Protein AF-A2EEG8-F1 (afdb_monomer)

Organism: Trichomonas vaginalis (strain ATCC PRA-98 / G3) (NCBI:txid412133)

Foldseek 3Di:
DDDFDKQPQDPDDDDDFDWGQGPLAHPWTAGPPWIATVCQEIEACTAGEACHAYEANYAYAANYAYAANYEPDDPHDNDAEHEEYANYEAEARYEYHANYEYAEQYEEEANYEEHYAYAYAANYEYEEAYEYHANYEYAYQYEEEANYEEHECYEYAANYEYEANYEYHACYQYDENYHYDPHHCVDDAQANDAEEEEEADGEYAEPYEYEANYEYHYAYEYAANYEYEEAYEYHANYEYAYQYEYEANYEYHEAYEYEAHYEAEEAYEYHANYEYAYCYEEEANYAYHANYEYEPNYNYYPNYNYDD

Secondary structure (DSSP, 8-state):
------B--------S--PEEPSSSTT-EE-TT--B-TT-EEPTT-EE-TT-EE-TT-EE-TT-EE-TT-EE-TTS---TT-EE-TT-EE-TT-EE-TT-EEEES-EE-TT-EEEET-EE-TT-EEEES-EE-TT-EEEES-EE-TT-EEEET-EE-TT-EE-TT-EE-TT-EE-TT-EE-TT---SSS--B-TT-EE-TT-EE-SS-EE-SS-EE-TT-EE-TT-EEEES-EE-TT-EEEES-EE-TT-EEEET-EE-TT-EE-TT-EE-TT-EE-SS-EE-TT-EE-TT-EE-TT-EE-TT-EE--

Radius of gyration: 34.84 Å; Cα contacts (8 Å, |Δi|>4): 1150; chains: 1; bounding box: 79×25×109 Å

Mean predicted aligned error: 15.33 Å

Nearest PDB structures (foldseek):
  7koh-assembly4_D  TM=2.412E-01  e=2.056E-03  Escherichia coli O157:H7
  5awf-assembly1_B  TM=8.493E-02  e=3.312E+00  Escherichia coli K-12

Solvent-accessible surface area (backbone atoms only — not comparable to full-atom values): 13055 Å² total; per-residue (Å²): 137,82,84,75,68,71,51,72,76,78,88,75,80,91,80,76,102,70,72,41,78,41,93,47,34,72,71,20,38,31,45,102,73,27,43,34,26,78,82,27,36,34,35,46,63,18,40,39,19,57,60,21,38,33,28,41,50,14,38,40,28,29,51,18,40,34,28,37,49,17,41,38,49,82,93,48,65,43,42,66,66,21,38,35,24,39,49,14,38,38,45,44,31,24,38,33,26,37,52,16,43,34,45,30,50,24,40,34,32,38,47,15,43,32,28,39,48,16,39,31,30,40,49,15,41,31,37,37,51,19,42,34,27,36,53,15,43,33,43,29,49,23,41,34,32,39,50,15,42,32,26,40,48,15,42,31,32,41,49,15,40,30,32,41,49,17,39,36,28,37,48,14,31,52,50,53,66,33,46,50,38,55,64,39,45,32,57,95,71,32,57,38,44,71,64,24,54,43,32,45,73,34,38,33,34,34,47,25,38,36,32,41,49,17,42,32,27,41,46,17,40,33,32,40,50,15,39,33,37,37,50,21,42,34,27,37,51,16,43,32,47,32,50,23,41,33,33,38,49,17,43,33,27,40,48,16,41,32,31,40,50,16,42,31,31,42,47,15,41,35,27,39,52,15,41,34,43,29,54,19,42,34,32,39,50,14,40,32,26,42,49,15,40,28,32,58,72,41,50,66,40,62,74,41,50,66,52,124

InterPro domains:
  IPR011004 Trimeric LpxA-like superfamily [SSF51161] (25-136)
  IPR011004 Trimeric LpxA-like superfamily [SSF51161] (106-227)
  IPR011004 Trimeric LpxA-like superfamily [SSF51161] (208-303)
  IPR053359 Cysteine-rich Acidic Integral Membrane Protein [PTHR35577] (5-158)

pLDDT: mean 75.47, std 18.19, range [22.58, 96.62]

Sequence (308 aa):
MSSQKTCDCNKQNAGKSQWFKCQCCPGCKCGSNCHCTKDNKCSPDCHCGEGCNCNEGCYCNEGCKCGSNCHCTKDNKCSPDCHCGEGCHCNEGCKCGSNCHCTKDNKCSPDCHCGEGCNCNEGCYCNEGCKCGSNCHCTKDNKCSPDCHCGEGCNCNEGCYCNEGCKCGSNCHCTKDNKCSPDCHCGEGCHCNEGCKCGSNCHCTKDNKCSPDCHCGEGCNCNEGCYCNEGCKCGSNCHCTKDNKCSPDCHCGEGCNCNEGCYCNEGCKCGSNCHCTKDSKCSPDCHCGEGCNCNEGCKCGADCHCNN

Structure (mmCIF, N/CA/C/O backbone):
data_AF-A2EEG8-F1
#
_entry.id   AF-A2EEG8-F1
#
loop_
_atom_site.group_PDB
_atom_site.id
_atom_site.type_symbol
_atom_site.label_atom_id
_atom_site.label_alt_id
_atom_site.label_comp_id
_atom_site.label_asym_id
_atom_site.label_entity_id
_atom_site.label_seq_id
_atom_site.pdbx_PDB_ins_code
_atom_site.Cartn_x
_atom_site.Cartn_y
_atom_site.Cartn_z
_atom_site.occupancy
_atom_site.B_iso_or_equiv
_atom_site.auth_seq_id
_atom_site.auth_comp_id
_atom_site.auth_asym_id
_atom_site.auth_atom_id
_atom_site.pdbx_PDB_model_num
ATOM 1 N N . MET A 1 1 ? -46.831 8.047 43.382 1.00 33.06 1 MET A N 1
ATOM 2 C CA . MET A 1 1 ? -45.582 8.298 44.131 1.00 33.06 1 MET A CA 1
ATOM 3 C C . MET A 1 1 ? -45.238 7.027 44.891 1.00 33.06 1 MET A C 1
ATOM 5 O O . MET A 1 1 ? -45.829 6.775 45.929 1.00 33.06 1 MET A O 1
ATOM 9 N N . SER A 1 2 ? -44.406 6.158 44.312 1.00 27.89 2 SER A N 1
ATOM 10 C CA . SER A 1 2 ? -43.996 4.911 44.968 1.00 27.89 2 SER A CA 1
ATOM 11 C C . SER A 1 2 ? -42.773 5.212 45.830 1.00 27.89 2 SER A C 1
ATOM 13 O O . SER A 1 2 ? -41.730 5.594 45.303 1.00 27.89 2 SER A O 1
ATOM 15 N N . SER A 1 3 ? -42.926 5.129 47.149 1.00 35.03 3 SER A N 1
ATOM 16 C CA . SER A 1 3 ? -41.876 5.406 48.129 1.00 35.03 3 SER A CA 1
ATOM 17 C C . SER A 1 3 ? -40.779 4.338 48.046 1.00 35.03 3 SER A C 1
ATOM 19 O O . SER A 1 3 ? -40.876 3.286 48.682 1.00 35.03 3 SER A O 1
ATOM 21 N N . GLN A 1 4 ? -39.735 4.577 47.249 1.00 36.12 4 GLN A N 1
ATOM 22 C CA . GLN A 1 4 ? -38.533 3.744 47.275 1.00 36.12 4 GLN A CA 1
ATOM 23 C C . GLN A 1 4 ? -37.813 3.979 48.609 1.00 36.12 4 GLN A C 1
ATOM 25 O O . GLN A 1 4 ? -37.414 5.097 48.919 1.00 36.12 4 GLN A O 1
ATOM 30 N N . LYS A 1 5 ? -37.693 2.928 49.430 1.00 38.16 5 LYS A N 1
ATOM 31 C CA . LYS A 1 5 ? -36.983 2.967 50.716 1.00 38.16 5 LYS A CA 1
ATOM 32 C C . LYS A 1 5 ? -35.505 3.303 50.471 1.00 38.16 5 LYS A C 1
ATOM 34 O O . LYS A 1 5 ? -34.757 2.434 50.025 1.00 38.16 5 LYS A O 1
ATOM 39 N N . THR A 1 6 ? -35.102 4.537 50.757 1.00 42.53 6 THR A N 1
ATOM 40 C CA . THR A 1 6 ? -33.701 4.947 50.890 1.00 42.53 6 THR A CA 1
ATOM 41 C C . THR A 1 6 ? -33.101 4.260 52.112 1.00 42.53 6 THR A C 1
ATOM 43 O O . THR A 1 6 ? -33.673 4.294 53.202 1.00 42.53 6 THR A O 1
ATOM 46 N N . CYS A 1 7 ? -31.965 3.594 51.932 1.00 46.00 7 CYS A N 1
ATOM 47 C CA . CYS A 1 7 ? -31.182 3.077 53.042 1.00 46.00 7 CYS A CA 1
ATOM 48 C C . CYS A 1 7 ? -30.194 4.169 53.448 1.00 46.00 7 CYS A C 1
ATOM 50 O O . CYS A 1 7 ? -29.129 4.285 52.845 1.00 46.00 7 CYS A O 1
ATOM 52 N N . ASP A 1 8 ? -30.555 5.002 54.423 1.00 43.53 8 ASP A N 1
ATOM 53 C CA . ASP A 1 8 ? -29.587 5.915 55.027 1.00 43.53 8 ASP A CA 1
ATOM 54 C C . ASP A 1 8 ? -28.547 5.095 55.797 1.00 43.53 8 ASP A C 1
ATOM 56 O O . ASP A 1 8 ? -28.886 4.257 56.639 1.00 43.53 8 ASP A O 1
ATOM 60 N N . CYS A 1 9 ? -27.263 5.319 55.514 1.00 44.06 9 CYS A N 1
ATOM 61 C CA . CYS A 1 9 ? -26.198 4.830 56.378 1.00 44.06 9 CYS A CA 1
ATOM 62 C C . CYS A 1 9 ? -26.408 5.441 57.766 1.00 44.06 9 CYS A C 1
ATOM 64 O O . CYS A 1 9 ? -26.338 6.656 57.932 1.00 44.06 9 CYS A O 1
ATOM 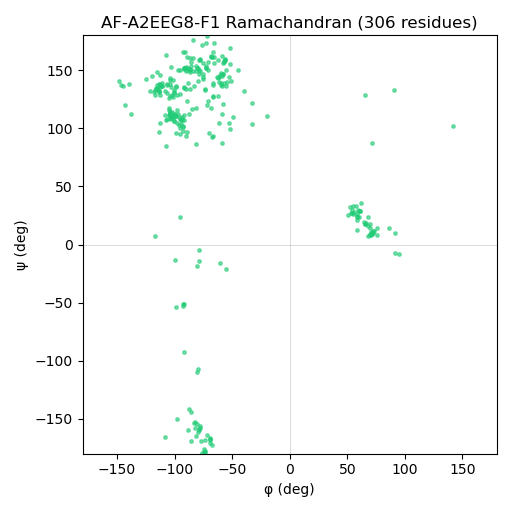66 N N . ASN A 1 10 ? -26.742 4.592 58.741 1.00 39.88 10 ASN A N 1
ATOM 67 C CA . ASN A 1 10 ? -27.153 4.997 60.082 1.00 39.88 10 ASN A CA 1
ATOM 68 C C . ASN A 1 10 ? -26.163 6.017 60.677 1.00 39.88 10 ASN A C 1
ATOM 70 O O . ASN A 1 10 ? -25.036 5.664 61.025 1.00 39.88 10 ASN A O 1
ATOM 74 N N . LYS A 1 11 ? -26.590 7.280 60.819 1.00 40.69 11 LYS A N 1
ATOM 75 C CA . LYS A 1 11 ? -25.865 8.296 61.590 1.00 40.69 11 LYS A CA 1
ATOM 76 C C . LYS A 1 11 ? -25.904 7.894 63.063 1.00 40.69 11 LYS A C 1
ATOM 78 O O . LYS A 1 11 ? -26.839 8.245 63.776 1.00 40.69 11 LYS A O 1
ATOM 83 N N . GLN A 1 12 ? -24.883 7.186 63.534 1.00 34.59 12 GLN A N 1
ATOM 84 C CA . GLN A 1 12 ? -24.587 7.113 64.962 1.00 34.59 12 GLN A CA 1
ATOM 85 C C . GLN A 1 12 ? -23.254 7.810 65.238 1.00 34.59 12 GLN A C 1
ATOM 87 O O . GLN A 1 12 ? -22.186 7.235 65.090 1.00 34.59 12 GLN A O 1
ATOM 92 N N . ASN A 1 13 ? -23.398 9.069 65.655 1.00 34.88 13 ASN A N 1
ATOM 93 C CA . ASN A 1 13 ? -22.427 9.970 66.274 1.00 34.88 13 ASN A CA 1
ATOM 94 C C . ASN A 1 13 ? -21.201 10.437 65.472 1.00 34.88 13 ASN A C 1
ATOM 96 O O . ASN A 1 13 ? -20.426 9.689 64.891 1.00 34.88 13 ASN A O 1
ATOM 100 N N . ALA A 1 14 ? -21.065 11.762 65.492 1.00 45.00 14 ALA A N 1
ATOM 101 C CA . ALA A 1 14 ? -20.076 12.567 64.809 1.00 45.00 14 ALA A CA 1
ATOM 102 C C . ALA A 1 14 ? -18.651 12.341 65.336 1.00 45.00 14 ALA A C 1
ATOM 104 O O . ALA A 1 14 ? -18.417 12.331 66.543 1.00 45.00 14 ALA A O 1
ATOM 105 N N . GLY A 1 15 ? -17.696 12.276 64.406 1.00 36.59 15 GLY A N 1
ATOM 106 C CA . GLY A 1 15 ? -16.273 12.433 64.686 1.00 36.59 15 GLY A CA 1
ATOM 107 C C . GLY A 1 15 ? -15.405 11.491 63.857 1.00 36.59 15 GLY A C 1
ATOM 108 O O . GLY A 1 15 ? -15.220 10.344 64.241 1.00 36.59 15 GLY A O 1
ATOM 109 N N . LYS A 1 16 ? 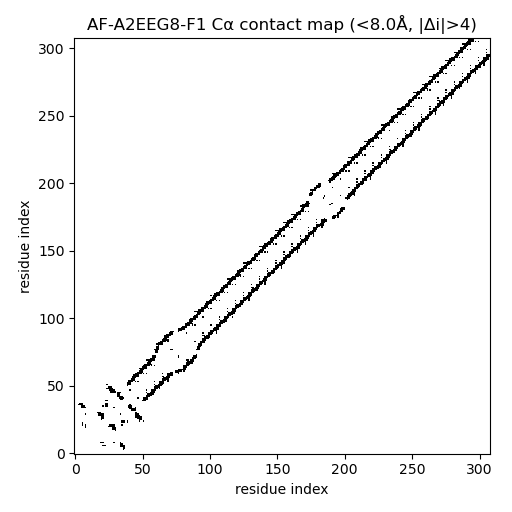-14.781 12.037 62.803 1.00 32.44 16 LYS A N 1
ATOM 110 C CA . LYS A 1 16 ? -13.823 11.415 61.859 1.00 32.44 16 LYS A CA 1
ATOM 111 C C . LYS A 1 16 ? -14.470 10.776 60.623 1.00 32.44 16 LYS A C 1
ATOM 113 O O . LYS A 1 16 ? -15.454 10.055 60.704 1.00 32.44 16 LYS A O 1
ATOM 118 N N . SER A 1 17 ? -13.888 11.080 59.466 1.00 40.62 17 SER A N 1
ATOM 119 C CA . SER A 1 17 ? -14.224 10.586 58.127 1.00 40.62 17 SER A CA 1
ATOM 120 C C . SER A 1 17 ? -14.118 9.058 58.054 1.00 40.62 17 SER A C 1
ATOM 122 O O . SER A 1 17 ? -13.061 8.511 57.740 1.00 40.62 17 SER A O 1
ATOM 124 N N . GLN A 1 18 ? -15.202 8.365 58.400 1.00 43.12 18 GLN A N 1
ATOM 125 C CA . GLN A 1 18 ? -15.311 6.908 58.364 1.00 43.12 18 GLN A CA 1
ATOM 126 C C . GLN A 1 18 ? -16.358 6.484 57.327 1.00 43.12 18 GLN A C 1
ATOM 128 O O . GLN A 1 18 ? -17.440 7.057 57.246 1.00 43.12 18 GLN A O 1
ATOM 133 N N . TRP A 1 19 ? -16.006 5.485 56.518 1.00 48.84 19 TRP A N 1
ATOM 134 C CA . TRP A 1 19 ? -16.846 4.902 55.471 1.00 48.84 19 TRP A CA 1
ATOM 135 C C . TRP A 1 19 ? -17.743 3.800 56.051 1.00 48.84 19 TRP A C 1
ATOM 137 O O . TRP A 1 19 ? -17.242 2.922 56.758 1.00 48.84 19 TRP A O 1
ATOM 147 N N . PHE A 1 20 ? -19.038 3.786 55.716 1.00 53.19 20 PHE A N 1
ATOM 148 C CA . PHE A 1 20 ? -19.989 2.787 56.228 1.00 53.19 20 PHE A CA 1
ATOM 149 C C . PHE A 1 20 ? -20.318 1.721 55.174 1.00 53.19 20 PHE A C 1
ATOM 151 O O . PHE A 1 20 ? -20.463 2.031 53.992 1.00 53.19 20 PHE A O 1
ATOM 158 N N . LYS A 1 21 ? -20.456 0.454 55.595 1.00 52.72 21 LYS A N 1
ATOM 159 C CA . LYS A 1 21 ? -20.947 -0.625 54.720 1.00 52.72 21 LYS A CA 1
ATOM 160 C C . LYS A 1 21 ? -22.438 -0.418 54.449 1.00 52.72 21 LYS A C 1
ATOM 162 O O . LYS A 1 21 ? -23.226 -0.368 55.394 1.00 52.72 21 LYS A O 1
ATOM 167 N N . CYS A 1 22 ? -22.826 -0.331 53.179 1.00 56.50 22 CYS A N 1
ATOM 168 C CA . CYS A 1 22 ? -24.237 -0.288 52.812 1.00 56.50 22 CYS A CA 1
ATOM 169 C C . CYS A 1 22 ? -24.884 -1.670 52.983 1.00 56.50 22 CYS A C 1
ATOM 171 O O . CYS A 1 22 ? -24.353 -2.668 52.505 1.00 56.50 22 CYS A O 1
ATOM 173 N N . GLN A 1 23 ? -26.053 -1.739 53.624 1.00 55.94 23 GLN A N 1
ATOM 174 C CA . GLN A 1 23 ? -26.840 -2.979 53.698 1.00 55.94 23 GLN A CA 1
ATOM 175 C C . GLN A 1 23 ? -27.630 -3.265 52.411 1.00 55.94 23 GLN A C 1
ATOM 177 O O . GLN A 1 23 ? -28.136 -4.369 52.243 1.00 55.94 23 GLN A O 1
ATOM 182 N N . CYS A 1 24 ? -27.751 -2.275 51.522 1.00 54.31 24 CYS A N 1
ATOM 183 C CA . CYS A 1 24 ? -28.588 -2.346 50.322 1.00 54.31 24 CYS A CA 1
ATOM 184 C C . CYS A 1 24 ? -27.794 -2.662 49.047 1.00 54.31 24 CYS A C 1
ATOM 186 O O . CYS A 1 24 ? -28.404 -3.087 48.078 1.00 54.31 24 CYS A O 1
ATOM 188 N N . CYS A 1 25 ? -26.458 -2.572 49.107 1.00 56.38 25 CYS A N 1
ATOM 189 C CA . CYS A 1 25 ? -25.525 -3.056 48.088 1.00 56.38 25 CYS A CA 1
ATOM 190 C C . CYS A 1 25 ? -24.326 -3.744 48.770 1.00 56.38 25 CYS A C 1
ATOM 192 O O . CYS A 1 25 ? -23.533 -3.055 49.429 1.00 56.38 25 CYS A O 1
ATOM 194 N N . PRO A 1 26 ? -24.145 -5.070 48.633 1.00 56.03 26 PRO A N 1
ATOM 195 C CA . PRO A 1 26 ? -22.960 -5.758 49.136 1.00 56.03 26 PRO A CA 1
ATOM 196 C C . PRO A 1 26 ? -21.682 -5.166 48.519 1.00 56.03 26 PRO A C 1
ATOM 198 O O . PRO A 1 26 ? -21.522 -5.138 47.307 1.00 56.03 26 PRO A O 1
ATOM 201 N N . GLY A 1 27 ? -20.769 -4.660 49.352 1.00 57.47 27 GLY A N 1
ATOM 202 C CA . GLY A 1 27 ? -19.485 -4.104 48.898 1.00 57.47 27 GLY A CA 1
ATOM 203 C C . GLY A 1 27 ? -19.444 -2.584 48.686 1.00 57.47 27 GLY A C 1
ATOM 204 O O . GLY A 1 27 ? -18.347 -2.046 48.549 1.00 57.47 27 GLY A O 1
ATOM 205 N N . CYS A 1 28 ? -20.573 -1.866 48.746 1.00 58.50 28 CYS A N 1
ATOM 206 C CA . CYS A 1 28 ? -20.564 -0.397 48.708 1.00 58.50 28 CYS A CA 1
ATOM 207 C C . CYS A 1 28 ? -20.058 0.208 50.023 1.00 58.50 28 CYS A C 1
ATOM 209 O O . CYS A 1 28 ? -20.509 -0.16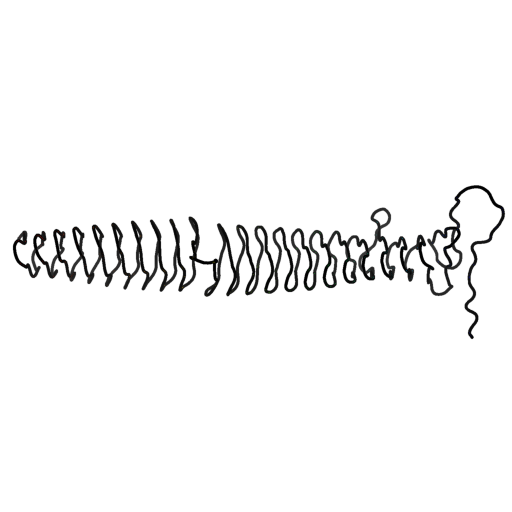3 51.116 1.00 58.50 28 CYS A O 1
ATOM 211 N N . LYS A 1 29 ? -19.164 1.194 49.902 1.00 58.47 29 LYS A N 1
ATOM 212 C CA . LYS A 1 29 ? -18.724 2.064 50.996 1.00 58.47 29 LYS A CA 1
ATOM 213 C C . LYS A 1 29 ? -19.328 3.444 50.781 1.00 58.47 29 LYS A C 1
ATOM 215 O O . LYS A 1 29 ? -18.912 4.193 49.903 1.00 58.47 29 LYS A O 1
ATOM 220 N N . CYS A 1 30 ? -20.317 3.781 51.592 1.00 55.38 30 CYS A N 1
ATOM 221 C CA . CYS A 1 30 ? -21.022 5.046 51.468 1.00 55.38 30 CYS A CA 1
ATOM 222 C C . CYS A 1 30 ? -20.321 6.116 52.314 1.00 55.38 30 CYS A C 1
ATOM 224 O O . CYS A 1 30 ? -20.124 5.932 53.520 1.00 55.38 30 CYS A O 1
ATOM 226 N N . GLY A 1 31 ? -19.926 7.220 51.673 1.00 53.94 31 GLY A N 1
ATOM 227 C CA . GLY A 1 31 ? -19.594 8.471 52.355 1.00 53.94 31 GLY A CA 1
ATOM 228 C C . GLY A 1 31 ? -20.858 9.215 52.800 1.00 53.94 31 GLY A C 1
ATOM 229 O O . GLY A 1 31 ? -21.975 8.765 52.549 1.00 53.94 31 GLY A O 1
ATOM 230 N N . SER A 1 32 ? -20.689 10.378 53.431 1.00 51.09 32 SER A N 1
ATOM 231 C CA . SER A 1 32 ? -21.767 11.173 54.049 1.00 51.09 32 SER A CA 1
ATOM 232 C C . SER A 1 32 ? -22.930 11.550 53.116 1.00 51.09 32 SER A C 1
ATOM 234 O O . SER A 1 32 ? -24.014 11.837 53.617 1.00 51.09 32 SER A O 1
ATOM 236 N N . ASN A 1 33 ? -22.706 11.533 51.795 1.00 53.19 33 ASN A N 1
ATOM 237 C CA . ASN A 1 33 ? -23.674 11.903 50.753 1.00 53.19 33 ASN A CA 1
ATOM 238 C C . ASN A 1 33 ? -24.038 10.733 49.816 1.00 53.19 33 ASN A C 1
ATOM 240 O O . ASN A 1 33 ? -24.707 10.942 48.807 1.00 53.19 33 ASN A O 1
ATOM 244 N N . CYS A 1 34 ? -23.588 9.512 50.121 1.00 57.84 34 CYS A N 1
ATOM 245 C CA . CYS A 1 34 ? -23.835 8.353 49.274 1.00 57.84 34 CYS A CA 1
ATOM 246 C C . CYS A 1 34 ? -25.113 7.613 49.704 1.00 57.84 34 CYS A C 1
ATOM 248 O O . CYS A 1 34 ? -25.144 6.973 50.756 1.00 57.84 34 CYS A O 1
ATOM 250 N N . HIS A 1 35 ? -26.151 7.658 48.870 1.00 63.12 35 HIS A N 1
ATOM 251 C CA . HIS A 1 35 ? -27.407 6.933 49.039 1.00 63.12 35 HIS A CA 1
ATOM 252 C C . HIS A 1 35 ? -27.466 5.751 48.073 1.00 63.12 35 HIS A C 1
ATOM 254 O O . HIS A 1 35 ? -27.332 5.921 46.864 1.00 63.12 35 HIS A O 1
ATOM 260 N N . CYS A 1 36 ? -27.705 4.551 48.599 1.00 61.62 36 CYS A N 1
ATOM 261 C CA . CYS A 1 36 ? -27.928 3.354 47.792 1.00 61.62 36 CYS A CA 1
ATOM 262 C C . CYS A 1 36 ? -29.370 2.861 47.966 1.00 61.62 36 CYS A C 1
ATOM 264 O O . CYS A 1 36 ? -29.876 2.749 49.086 1.00 61.62 36 CYS A O 1
ATOM 266 N N . THR A 1 37 ? -30.041 2.573 46.853 1.00 61.41 37 THR A N 1
ATOM 267 C CA . THR A 1 37 ? -31.388 1.972 46.849 1.00 61.41 37 THR A CA 1
ATOM 268 C C . THR A 1 37 ? -31.311 0.446 46.810 1.00 61.41 37 THR A C 1
ATOM 270 O O . THR A 1 37 ? -30.272 -0.120 46.484 1.00 61.41 37 THR A O 1
ATOM 273 N N . LYS A 1 38 ? -32.431 -0.234 47.091 1.00 56.44 38 LYS A N 1
ATOM 274 C CA . LYS A 1 38 ? -32.543 -1.702 46.973 1.00 56.44 38 LYS A CA 1
ATOM 275 C C . LYS A 1 38 ? -32.296 -2.248 45.556 1.00 56.44 38 LYS A C 1
ATOM 277 O O . LYS A 1 38 ? -32.066 -3.441 45.421 1.00 56.44 38 LYS A O 1
ATOM 282 N N . ASP A 1 39 ? -32.325 -1.389 44.535 1.00 62.16 39 ASP A N 1
ATOM 283 C CA . ASP A 1 39 ? -32.064 -1.741 43.131 1.00 62.16 39 ASP A CA 1
ATOM 284 C C . ASP A 1 39 ? -30.591 -1.490 42.735 1.00 62.16 39 ASP A C 1
ATOM 286 O O . ASP A 1 39 ? -30.275 -1.220 41.573 1.00 62.16 39 ASP A O 1
ATOM 290 N N . ASN A 1 40 ? -29.691 -1.477 43.722 1.00 65.56 40 ASN A N 1
ATOM 291 C CA . ASN A 1 40 ? -28.274 -1.147 43.595 1.00 65.56 40 ASN A CA 1
ATOM 292 C C . ASN A 1 40 ? -27.959 0.202 42.920 1.00 65.56 40 ASN A C 1
ATOM 294 O O . ASN A 1 40 ? -26.898 0.360 42.318 1.00 65.56 40 ASN A O 1
ATOM 298 N N . LYS A 1 41 ? -28.862 1.192 42.990 1.00 66.94 41 LYS A N 1
ATOM 299 C CA . LYS A 1 41 ? -28.589 2.544 42.467 1.00 66.94 41 LYS A CA 1
ATOM 300 C C . LYS A 1 41 ? -27.865 3.379 43.512 1.00 66.94 41 LYS A C 1
ATOM 302 O O . LYS A 1 41 ? -28.468 3.638 44.555 1.00 66.94 41 LYS A O 1
ATOM 307 N N . CYS A 1 42 ? -26.637 3.795 43.216 1.00 69.44 42 CYS A N 1
ATOM 308 C CA . CYS A 1 42 ? -25.846 4.721 44.026 1.00 69.44 42 CYS A CA 1
ATOM 309 C C . CYS A 1 42 ? -26.141 6.174 43.616 1.00 69.44 42 CYS A C 1
ATOM 311 O O . CYS A 1 42 ? -26.230 6.461 42.425 1.00 69.44 42 CYS A O 1
ATOM 313 N N . SER A 1 43 ? -26.256 7.107 44.560 1.00 70.44 43 SER A N 1
ATOM 314 C CA . SER A 1 43 ? -26.214 8.554 44.287 1.00 70.44 43 SER A CA 1
ATOM 315 C C . SER A 1 43 ? -24.830 8.988 43.766 1.00 70.44 43 SER A C 1
ATOM 317 O O . SER A 1 43 ? -23.921 8.159 43.733 1.00 70.44 43 SER A O 1
ATOM 319 N N . PRO A 1 44 ? -24.650 10.251 43.343 1.00 70.56 44 PRO A N 1
ATOM 320 C CA . PRO A 1 44 ? -23.339 10.757 42.944 1.00 70.56 44 PRO A CA 1
ATOM 321 C C . PRO A 1 44 ? -22.266 10.620 44.036 1.00 70.56 44 PRO A C 1
ATOM 323 O O . PRO A 1 44 ? -22.599 10.510 45.222 1.00 70.56 44 PRO A O 1
ATOM 326 N N . ASP A 1 45 ? -20.994 10.634 43.625 1.00 70.62 45 ASP A N 1
ATOM 327 C CA . ASP A 1 45 ? -19.799 10.634 44.492 1.00 70.62 45 ASP A CA 1
ATOM 328 C C . ASP A 1 45 ? -19.702 9.436 45.468 1.00 70.62 45 ASP A C 1
ATOM 330 O O . ASP A 1 45 ? -19.215 9.536 46.601 1.00 70.62 45 ASP A O 1
ATOM 334 N N . CYS A 1 46 ? -20.192 8.269 45.043 1.00 67.69 46 CYS A N 1
ATOM 335 C CA . CYS A 1 46 ? -20.174 7.029 45.821 1.00 67.69 46 CYS A CA 1
ATOM 336 C C . CYS A 1 46 ? -18.969 6.129 45.498 1.00 67.69 46 CYS A C 1
ATOM 338 O O . CYS A 1 46 ? -18.544 6.040 44.350 1.00 67.69 46 CYS A O 1
ATOM 340 N N . HIS A 1 47 ? -18.499 5.347 46.482 1.00 70.56 47 HIS A N 1
ATOM 341 C CA . HIS A 1 47 ? -17.678 4.155 46.223 1.00 70.56 47 HIS A CA 1
ATOM 342 C C . HIS A 1 47 ? -18.580 2.919 46.137 1.00 70.56 47 HIS A C 1
ATOM 344 O O . HIS A 1 47 ? -18.980 2.348 47.162 1.00 70.56 47 HIS A O 1
ATOM 350 N N . CYS A 1 48 ? -18.912 2.518 44.912 1.00 67.19 48 CYS A N 1
ATOM 351 C CA . CYS A 1 48 ? -19.835 1.424 44.647 1.00 67.19 48 CYS A CA 1
ATOM 352 C C . CYS A 1 48 ? -19.099 0.084 44.515 1.00 67.19 48 CYS A C 1
ATOM 354 O O . CYS A 1 48 ? -18.057 -0.023 43.867 1.00 67.19 48 CYS A O 1
ATOM 356 N N . GLY A 1 49 ? -19.642 -0.940 45.174 1.00 62.75 49 GLY A N 1
ATOM 357 C CA . GLY A 1 49 ? -19.206 -2.329 45.056 1.00 62.75 49 GLY A CA 1
ATOM 358 C C . GLY A 1 49 ? -19.701 -2.976 43.764 1.00 62.75 49 GLY A C 1
ATOM 359 O O . GLY A 1 49 ? -20.219 -2.302 42.881 1.00 62.75 49 GLY A O 1
ATOM 360 N N . GLU A 1 50 ? -19.543 -4.290 43.671 1.00 67.81 50 GLU A N 1
ATOM 361 C CA . GLU A 1 50 ? -19.892 -5.086 42.493 1.00 67.81 50 GLU A CA 1
ATOM 362 C C . GLU A 1 50 ? -21.358 -4.901 42.045 1.00 67.81 50 GLU A C 1
ATOM 364 O O . GLU A 1 50 ? -22.270 -4.816 42.873 1.00 67.81 50 GLU A O 1
ATOM 369 N N . GLY A 1 51 ? -21.596 -4.837 40.729 1.00 66.50 51 GLY A N 1
ATOM 370 C CA . GLY A 1 51 ? -22.943 -4.892 40.140 1.00 66.50 51 GLY A CA 1
ATOM 371 C C . GLY A 1 51 ? -23.848 -3.683 40.415 1.00 66.50 51 GLY A C 1
ATOM 372 O O . GLY A 1 51 ? -25.078 -3.808 40.391 1.00 66.50 51 GLY A O 1
ATOM 373 N N . CYS A 1 52 ? -23.270 -2.515 40.709 1.00 70.69 52 CYS A N 1
ATOM 374 C CA . CYS A 1 52 ? -24.025 -1.302 41.020 1.00 70.69 52 CYS A CA 1
ATOM 375 C C . CYS A 1 52 ? -24.378 -0.466 39.782 1.00 70.69 52 CYS A C 1
ATOM 377 O O . CYS A 1 52 ? -23.655 -0.436 38.789 1.00 70.69 52 CYS A O 1
ATOM 379 N N . ASN A 1 53 ? -25.485 0.272 39.875 1.00 73.12 53 ASN A N 1
ATOM 380 C CA . ASN A 1 53 ? -25.839 1.345 38.951 1.00 73.12 53 ASN A CA 1
ATOM 381 C C . ASN A 1 53 ? -25.362 2.673 39.563 1.00 73.12 53 ASN A C 1
ATOM 383 O O . ASN A 1 53 ? -26.040 3.244 40.423 1.00 73.12 53 ASN A O 1
ATOM 387 N N . CYS A 1 54 ? -24.175 3.126 39.174 1.00 71.81 54 CYS A N 1
ATOM 388 C CA . CYS A 1 54 ? -23.557 4.343 39.681 1.00 71.81 54 CYS A CA 1
ATOM 389 C C . CYS A 1 54 ? -24.081 5.588 38.945 1.00 71.81 54 CYS A C 1
ATOM 391 O O . CYS A 1 54 ? -24.171 5.583 37.718 1.00 71.81 54 CYS A O 1
ATOM 393 N N . ASN A 1 55 ? -24.381 6.662 39.679 1.00 73.69 55 ASN A N 1
ATOM 394 C CA . ASN A 1 55 ? -24.614 7.990 39.098 1.00 73.69 55 ASN A CA 1
ATOM 395 C C . ASN A 1 55 ? -23.276 8.739 38.908 1.00 73.69 55 ASN A C 1
ATOM 397 O O . ASN A 1 55 ? -22.214 8.133 39.005 1.00 73.69 55 ASN A O 1
ATOM 401 N N . GLU A 1 56 ? -23.323 10.037 38.609 1.00 77.56 56 GLU A N 1
ATOM 402 C CA . GLU A 1 56 ? -22.147 10.862 38.303 1.00 77.56 56 GLU A CA 1
ATOM 403 C C . GLU A 1 56 ? -21.033 10.801 39.370 1.00 77.56 56 GLU A C 1
ATOM 405 O O . GLU A 1 56 ? -21.315 10.707 40.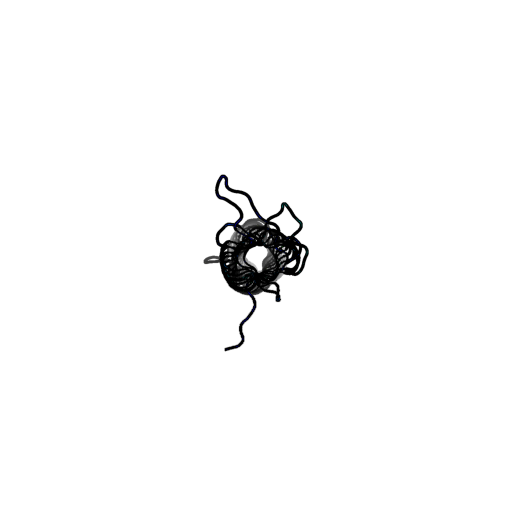566 1.00 77.56 56 GLU A O 1
ATOM 410 N N . GLY A 1 57 ? -19.764 10.84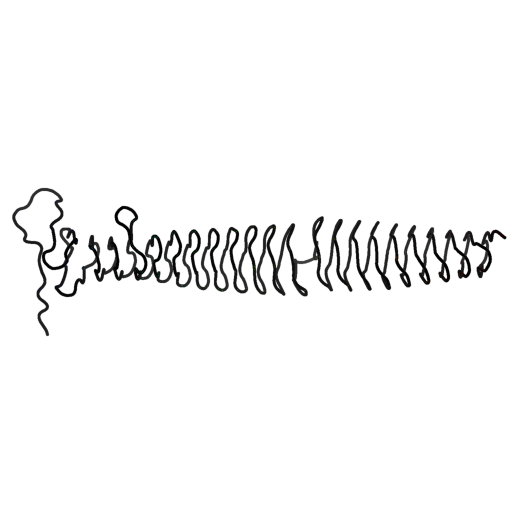7 38.948 1.00 69.56 57 GLY A N 1
ATOM 411 C CA . GLY A 1 57 ? -18.625 11.042 39.861 1.00 69.56 57 GLY A CA 1
ATOM 412 C C . GLY A 1 57 ? -18.275 9.841 40.748 1.00 69.56 57 GLY A C 1
ATOM 413 O O . GLY A 1 57 ? -17.493 9.957 41.690 1.00 69.56 57 GLY A O 1
ATOM 414 N N . CYS A 1 58 ? -18.859 8.668 40.498 1.00 71.50 58 CYS A N 1
ATOM 415 C CA . CYS A 1 58 ? -18.661 7.507 41.361 1.00 71.50 58 CYS A CA 1
ATOM 416 C C . CYS A 1 58 ? -17.348 6.761 41.082 1.00 71.50 58 CYS A C 1
ATOM 418 O O . CYS A 1 58 ? -16.869 6.686 39.950 1.00 71.50 58 CYS A O 1
ATOM 420 N N . TYR A 1 59 ? -16.825 6.109 42.122 1.00 72.81 59 TYR A N 1
ATOM 421 C CA . TYR A 1 59 ? -15.766 5.108 42.031 1.00 72.81 59 TYR A CA 1
ATOM 422 C C . TYR A 1 59 ? -16.390 3.712 42.010 1.00 72.81 59 TYR A C 1
ATOM 424 O O . TYR A 1 59 ? -16.928 3.266 43.028 1.00 72.81 59 TYR A O 1
ATOM 432 N N . CYS A 1 60 ? -16.339 3.025 40.870 1.00 69.69 60 CYS A N 1
ATOM 433 C CA . CYS A 1 60 ? -17.066 1.768 40.663 1.00 69.69 60 CYS A CA 1
ATOM 434 C C . CYS A 1 60 ? -16.110 0.578 40.469 1.00 69.69 60 CYS A C 1
ATOM 436 O O . CYS A 1 60 ? -15.003 0.736 39.955 1.00 69.69 60 CYS A O 1
ATOM 438 N N . ASN A 1 61 ? -16.549 -0.604 40.918 1.00 69.12 61 ASN A N 1
ATOM 439 C CA . ASN A 1 61 ? -15.825 -1.877 40.808 1.00 69.12 61 ASN A CA 1
ATOM 440 C C . ASN A 1 61 ? -16.498 -2.806 39.763 1.00 69.12 61 ASN A C 1
ATOM 442 O O . ASN A 1 61 ? -17.322 -2.356 38.968 1.00 69.12 61 ASN A O 1
ATOM 446 N N . GLU A 1 62 ? -16.150 -4.098 39.758 1.00 67.12 62 GLU A N 1
ATOM 447 C CA . GLU A 1 62 ? -16.639 -5.143 38.839 1.00 67.12 62 GLU A CA 1
ATOM 448 C C . GLU A 1 62 ? -18.146 -5.073 38.500 1.00 67.12 62 GLU A C 1
ATOM 450 O O . GLU A 1 62 ? -19.003 -4.937 39.375 1.00 67.12 62 GLU A O 1
ATOM 455 N N . GLY A 1 63 ? -18.479 -5.167 37.206 1.00 65.81 63 GLY A N 1
ATOM 456 C CA . GLY A 1 63 ? -19.857 -5.325 36.721 1.00 65.81 63 GLY A CA 1
ATOM 457 C C . GLY A 1 63 ? -20.774 -4.105 36.880 1.00 65.81 63 GLY A C 1
ATOM 458 O O . GLY A 1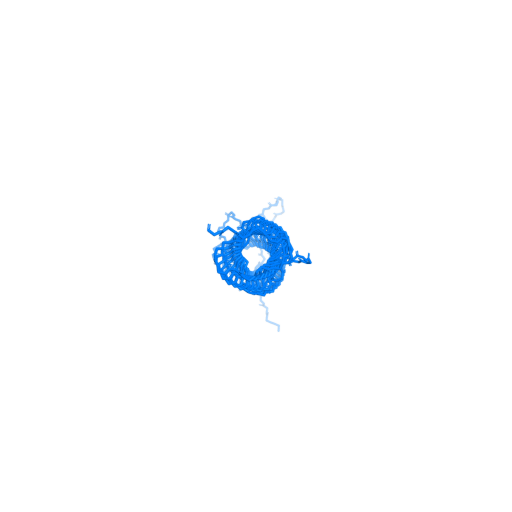 63 ? -21.994 -4.242 36.764 1.00 65.81 63 GLY A O 1
ATOM 459 N N . CYS A 1 64 ? -20.232 -2.918 37.163 1.00 69.56 64 CYS A N 1
ATOM 460 C CA . CYS A 1 64 ? -21.041 -1.715 37.347 1.00 69.56 64 CYS A CA 1
ATOM 461 C C . CYS A 1 64 ? -21.520 -1.096 36.022 1.00 69.56 64 CYS A C 1
ATOM 463 O O . CYS A 1 64 ? -20.840 -1.126 34.991 1.00 69.56 64 CYS A O 1
ATOM 465 N N . LYS A 1 65 ? -22.696 -0.463 36.083 1.00 70.94 65 LYS A N 1
ATOM 466 C CA . LYS A 1 65 ? -23.169 0.498 35.081 1.00 70.94 65 LYS A CA 1
ATOM 467 C C . LYS A 1 65 ? -22.940 1.895 35.634 1.00 70.94 65 LYS A C 1
ATOM 469 O O . LYS A 1 65 ? -23.583 2.272 36.610 1.00 70.94 65 LYS A O 1
ATOM 474 N N . CYS A 1 66 ? -22.030 2.639 35.032 1.00 71.31 66 CYS A N 1
ATOM 475 C CA . CYS A 1 66 ? -21.600 3.941 35.510 1.00 71.31 66 CYS A CA 1
ATOM 476 C C . CYS A 1 66 ? -22.230 5.059 34.679 1.00 71.31 66 CYS A C 1
ATOM 478 O O . CYS A 1 66 ? -22.260 4.983 33.452 1.00 71.31 66 CYS A O 1
ATOM 480 N N . GLY A 1 67 ? -22.719 6.097 35.355 1.00 66.31 67 GLY A N 1
ATOM 481 C CA . GLY A 1 67 ? -23.079 7.371 34.741 1.00 66.31 67 GLY A CA 1
ATOM 482 C C . GLY A 1 67 ? -21.843 8.165 34.313 1.00 66.31 67 GLY A C 1
ATOM 483 O O . GLY A 1 67 ? -20.745 7.621 34.212 1.00 66.31 67 GLY A O 1
ATOM 484 N N . SER A 1 68 ? -22.020 9.457 34.053 1.00 76.62 68 SER A N 1
ATOM 485 C CA . SER A 1 68 ? -20.935 10.324 33.585 1.00 76.62 68 SER A CA 1
ATOM 486 C C . SER A 1 68 ? -19.828 10.520 34.631 1.00 76.62 68 SER A C 1
ATOM 488 O O . SER A 1 68 ? -20.065 10.391 35.833 1.00 76.62 68 SER A O 1
ATOM 490 N N . ASN A 1 69 ? -18.616 10.854 34.187 1.00 74.75 69 ASN A N 1
ATOM 491 C CA . ASN A 1 69 ? -17.487 11.267 35.033 1.00 74.75 69 ASN A CA 1
ATOM 492 C C . ASN A 1 69 ? -17.101 10.251 36.129 1.00 74.75 69 ASN A C 1
ATOM 494 O O . ASN A 1 69 ? -16.611 10.626 37.191 1.00 74.75 69 ASN A O 1
ATOM 498 N N . CYS A 1 70 ? -17.349 8.956 35.913 1.00 70.38 70 CYS A N 1
ATOM 499 C CA . CYS A 1 70 ? -17.021 7.920 36.890 1.00 70.38 70 CYS A CA 1
ATOM 500 C C . CYS A 1 70 ? -15.575 7.421 36.743 1.00 70.38 70 CYS A C 1
ATOM 502 O O . CYS A 1 70 ? -15.028 7.311 35.642 1.00 70.38 70 CYS A O 1
ATOM 504 N N . HIS A 1 71 ? -14.975 7.029 37.865 1.00 67.69 71 HIS A N 1
ATOM 505 C CA . HIS A 1 71 ? -13.658 6.403 37.918 1.00 67.69 71 HIS A CA 1
ATOM 506 C C . HIS A 1 71 ? -13.791 4.898 38.166 1.00 67.69 71 HIS A C 1
ATOM 508 O O . HIS A 1 71 ? -14.131 4.455 39.261 1.00 67.69 71 HIS A O 1
ATOM 514 N N . CYS A 1 72 ? -13.463 4.092 37.164 1.00 65.94 72 CYS A N 1
ATOM 515 C CA . CYS A 1 72 ? -13.307 2.651 37.325 1.00 65.94 72 CYS A CA 1
ATOM 516 C C . CYS A 1 72 ? -11.810 2.406 37.563 1.00 65.94 72 CYS A C 1
ATOM 518 O O . CYS A 1 72 ? -11.014 2.635 36.655 1.00 65.94 72 CYS A O 1
ATOM 520 N N . THR A 1 73 ? -11.374 2.051 38.781 1.00 53.12 73 THR A N 1
ATOM 521 C CA . THR A 1 73 ? -9.936 1.983 39.150 1.00 53.12 73 THR A CA 1
ATOM 522 C C . THR A 1 73 ? -9.399 0.555 39.300 1.00 53.12 73 THR A C 1
ATOM 524 O O . THR A 1 73 ? -10.145 -0.420 39.346 1.00 53.12 73 THR A O 1
ATOM 527 N N . LYS A 1 74 ? -8.062 0.448 39.273 1.00 42.41 74 LYS A N 1
ATOM 528 C CA . LYS A 1 74 ? -7.272 -0.780 39.083 1.00 42.41 74 LYS A CA 1
ATOM 529 C C . LYS A 1 74 ? -7.116 -1.630 40.355 1.00 42.41 74 LYS A C 1
ATOM 531 O O . LYS A 1 74 ? -6.811 -2.814 40.249 1.00 42.41 74 LYS A O 1
ATOM 536 N N . ASP A 1 75 ? -7.350 -1.060 41.540 1.00 35.09 75 ASP A N 1
ATOM 537 C CA . ASP A 1 75 ? -7.077 -1.730 42.827 1.00 35.09 75 ASP A CA 1
ATOM 538 C C . ASP A 1 75 ? -8.135 -2.751 43.254 1.00 35.09 75 ASP A C 1
ATOM 540 O O . ASP A 1 75 ? -7.946 -3.475 44.226 1.00 35.09 75 ASP A O 1
ATOM 544 N N . ASN A 1 76 ? -9.224 -2.868 42.506 1.00 39.31 76 ASN A N 1
ATOM 545 C CA . ASN A 1 76 ? -10.101 -4.024 42.535 1.00 39.31 76 ASN A CA 1
ATOM 546 C C . ASN A 1 76 ? -10.550 -4.224 41.099 1.00 39.31 76 ASN A C 1
ATOM 548 O O . ASN A 1 76 ? -11.103 -3.303 40.508 1.00 39.31 76 ASN A O 1
ATOM 552 N N . LYS A 1 77 ? -10.244 -5.392 40.537 1.00 29.02 77 LYS A N 1
ATOM 553 C CA . LYS A 1 77 ? -10.558 -5.797 39.165 1.00 29.02 77 LYS A CA 1
ATOM 554 C C . LYS A 1 77 ? -11.882 -5.174 38.701 1.00 29.02 77 LYS A C 1
ATOM 556 O O . LYS A 1 77 ? -12.948 -5.634 39.090 1.00 29.02 77 LYS A O 1
ATOM 561 N N . CYS A 1 78 ? -11.837 -4.136 37.868 1.00 33.69 78 CYS A N 1
ATOM 562 C CA . CYS A 1 78 ? -12.940 -3.935 36.943 1.00 33.69 78 CYS A CA 1
ATOM 563 C C . CYS A 1 78 ? -12.784 -5.082 35.955 1.00 33.69 78 CYS A C 1
ATOM 565 O O . CYS A 1 78 ? -11.900 -5.064 35.105 1.00 33.69 78 CYS A O 1
ATOM 567 N N . SER A 1 79 ? -13.523 -6.152 36.215 1.00 38.75 79 SER A N 1
ATOM 568 C CA . SER A 1 79 ? -13.650 -7.285 35.310 1.00 38.75 79 SER A CA 1
ATOM 569 C C . SER A 1 79 ? -14.207 -6.798 33.969 1.00 38.75 79 SER A C 1
ATOM 571 O O . SER A 1 79 ? -14.797 -5.710 33.919 1.00 38.75 79 SER A O 1
ATOM 573 N N . PRO A 1 80 ? -14.060 -7.590 32.898 1.00 51.34 80 PRO A N 1
ATOM 574 C CA . PRO A 1 80 ? -14.721 -7.325 31.629 1.00 51.34 80 PRO A CA 1
ATOM 575 C C . PRO A 1 80 ? -16.201 -6.947 31.827 1.00 51.34 80 PRO A C 1
ATOM 577 O O . PRO A 1 80 ? -16.846 -7.404 32.769 1.00 51.34 80 PRO A O 1
ATOM 580 N N . ASP A 1 81 ? -16.744 -6.133 30.921 1.00 58.38 81 ASP A N 1
ATOM 581 C CA . ASP A 1 81 ? -18.178 -5.828 30.782 1.00 58.38 81 ASP A CA 1
ATOM 582 C C . ASP A 1 81 ? -18.778 -4.682 31.627 1.00 58.38 81 ASP A C 1
ATOM 584 O O . ASP A 1 81 ? -20.004 -4.520 31.646 1.00 58.38 81 ASP A O 1
ATOM 588 N N . CYS A 1 82 ? -17.973 -3.804 32.239 1.00 66.50 82 CYS A N 1
ATOM 589 C CA . CYS A 1 82 ? -18.501 -2.535 32.769 1.00 66.50 82 CYS A CA 1
ATOM 590 C C . CYS A 1 82 ? -19.058 -1.643 31.643 1.00 66.50 82 CYS A C 1
ATOM 592 O O . CYS A 1 82 ? -18.506 -1.590 30.542 1.00 66.50 82 CYS A O 1
ATOM 594 N N . HIS A 1 83 ? -20.142 -0.917 31.923 1.00 70.69 83 HIS A N 1
ATOM 595 C CA . HIS A 1 83 ? -20.741 0.053 31.002 1.00 70.69 83 HIS A CA 1
ATOM 596 C C . HIS A 1 83 ? -20.562 1.463 31.560 1.00 70.69 83 HIS A C 1
ATOM 598 O O . HIS A 1 83 ? -21.268 1.835 32.494 1.00 70.69 83 HIS A O 1
ATOM 604 N N . CYS A 1 84 ? -19.639 2.235 30.998 1.00 74.69 84 CYS A N 1
ATOM 605 C CA . CYS A 1 84 ? -19.307 3.576 31.463 1.00 74.69 84 CYS A CA 1
ATOM 606 C C . CYS A 1 84 ? -20.002 4.646 30.621 1.00 74.69 84 CYS A C 1
ATOM 608 O O . CYS A 1 84 ? -20.031 4.542 29.396 1.00 74.69 84 CYS A O 1
ATOM 610 N N . GLY A 1 85 ? -20.554 5.667 31.274 1.00 70.75 85 GLY A N 1
ATOM 611 C CA . GLY A 1 85 ? -21.086 6.861 30.627 1.00 70.75 85 GLY A CA 1
ATOM 612 C C . GLY A 1 85 ? -19.982 7.780 30.106 1.00 70.75 85 GLY A C 1
ATOM 613 O O . GLY A 1 85 ? -18.812 7.408 30.053 1.00 70.75 85 GLY A O 1
ATOM 614 N N . GLU A 1 86 ? -20.359 8.994 29.726 1.00 82.19 86 GLU A N 1
ATOM 615 C CA . GLU A 1 86 ? -19.438 10.004 29.198 1.00 82.19 86 GLU A CA 1
ATOM 616 C C . GLU A 1 86 ? -18.340 10.388 30.207 1.00 82.19 86 GLU A C 1
ATOM 618 O O . GLU A 1 86 ? -18.592 10.419 31.412 1.00 82.19 86 GLU A O 1
ATOM 623 N N . GLY A 1 87 ? -17.123 10.688 29.745 1.00 76.75 87 GLY A N 1
ATOM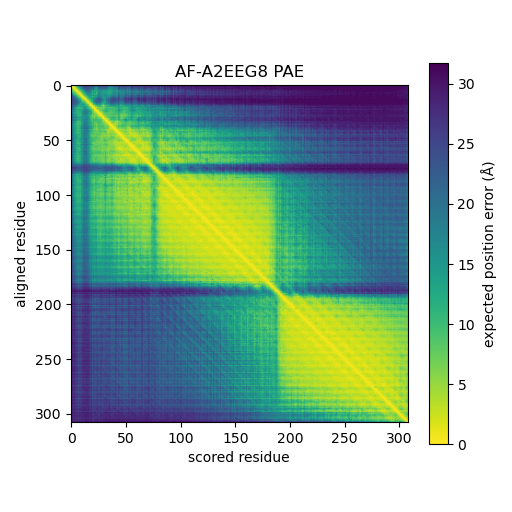 624 C CA . GLY A 1 87 ? -16.084 11.294 30.596 1.00 76.75 87 GLY A CA 1
ATOM 625 C C . GLY A 1 87 ? -15.458 10.350 31.630 1.00 76.75 87 GLY A C 1
ATOM 626 O O . GLY A 1 87 ? -14.776 10.788 32.553 1.00 76.75 87 GLY A O 1
ATOM 627 N N . CYS A 1 88 ? -15.714 9.045 31.532 1.00 77.00 88 CYS A N 1
ATOM 628 C CA . CYS A 1 88 ? -15.210 8.078 32.506 1.00 77.00 88 CYS A CA 1
ATOM 629 C C . CYS A 1 88 ? -13.739 7.698 32.283 1.00 77.00 88 CYS A C 1
ATOM 631 O O . CYS A 1 88 ? -13.258 7.624 31.151 1.00 77.00 88 CYS A O 1
ATOM 633 N N . HIS A 1 89 ? -13.062 7.325 33.370 1.00 79.44 89 HIS A N 1
ATOM 634 C CA . HIS A 1 89 ? -11.786 6.610 33.317 1.00 79.44 89 HIS A CA 1
ATOM 635 C C . HIS A 1 89 ? -12.046 5.101 33.412 1.00 79.44 89 HIS A C 1
ATOM 637 O O . HIS A 1 89 ? -12.420 4.599 34.474 1.00 79.44 89 HIS A O 1
ATOM 643 N N . CYS A 1 90 ? -11.878 4.394 32.295 1.00 77.56 90 CYS A N 1
ATOM 644 C CA . CYS A 1 90 ? -12.096 2.960 32.143 1.00 77.56 90 CYS A CA 1
ATOM 645 C C . CYS A 1 90 ? -10.774 2.177 32.228 1.00 77.56 90 CYS A C 1
ATOM 647 O O . CYS A 1 90 ? -9.788 2.530 31.573 1.00 77.56 90 CYS A O 1
ATOM 649 N N . ASN A 1 91 ? -10.770 1.068 32.977 1.0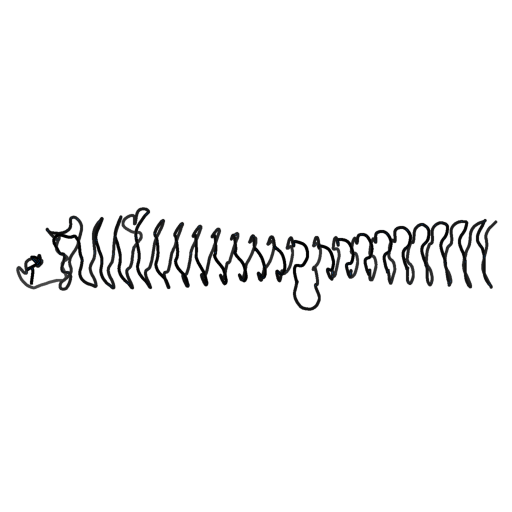0 79.44 91 ASN A N 1
ATOM 650 C CA . ASN A 1 91 ? -9.680 0.086 32.913 1.00 79.44 91 ASN A CA 1
ATOM 651 C C . ASN A 1 91 ? -9.928 -0.939 31.810 1.00 79.44 91 ASN A C 1
ATOM 653 O O . ASN A 1 91 ? -10.364 -0.556 30.741 1.00 79.44 91 ASN A O 1
ATOM 657 N N . GLU A 1 92 ? -9.610 -2.210 32.033 1.00 83.50 92 GLU A N 1
ATOM 658 C CA . GLU A 1 92 ? -9.654 -3.250 31.015 1.00 83.50 92 GLU A CA 1
ATOM 659 C C . GLU A 1 92 ? -11.091 -3.694 30.693 1.00 83.50 92 GLU A C 1
ATOM 661 O O . GLU A 1 92 ? -11.929 -3.790 31.590 1.00 83.50 92 GLU A O 1
ATOM 666 N N . GLY A 1 93 ? -11.385 -3.980 29.420 1.00 78.88 93 GLY A N 1
ATOM 667 C CA . GLY A 1 93 ? -12.587 -4.730 29.022 1.00 78.88 93 GLY A CA 1
ATOM 668 C C . GLY A 1 93 ? -13.940 -4.024 29.201 1.00 78.88 93 GLY A C 1
ATOM 669 O O . GLY A 1 93 ? -14.981 -4.682 29.204 1.00 78.88 93 GLY A O 1
ATOM 670 N N . CYS A 1 94 ? -13.967 -2.702 29.349 1.00 79.69 94 CYS A N 1
ATOM 671 C CA . CYS A 1 94 ? -15.180 -1.901 29.509 1.00 79.69 94 CYS A CA 1
ATOM 672 C C . CYS A 1 94 ? -15.804 -1.504 28.155 1.00 79.69 94 CYS A C 1
ATOM 674 O O . CYS A 1 94 ? -15.141 -1.423 27.117 1.00 79.69 94 CYS A O 1
ATOM 676 N N . LYS A 1 95 ? -17.103 -1.198 28.172 1.00 84.94 95 LYS A N 1
ATOM 677 C CA . LYS A 1 95 ? -17.814 -0.456 27.122 1.00 84.94 95 LYS A CA 1
ATOM 678 C C . LYS A 1 95 ? -17.968 0.985 27.587 1.00 84.94 95 LYS A C 1
ATOM 680 O O . LYS A 1 95 ? -18.729 1.242 28.517 1.00 84.94 95 LYS A O 1
ATOM 685 N N . CYS A 1 96 ? -17.257 1.904 26.956 1.00 84.12 96 CYS A N 1
ATOM 686 C CA . CYS A 1 96 ? -17.167 3.291 27.387 1.00 84.12 96 CYS A CA 1
ATOM 687 C C . CYS A 1 96 ? -17.970 4.207 26.456 1.00 84.12 96 CYS A C 1
ATOM 689 O O . CYS A 1 96 ? -17.986 4.022 25.233 1.00 84.12 96 CYS A O 1
ATOM 691 N N . GLY A 1 97 ? -18.675 5.164 27.059 1.00 81.62 97 GLY A N 1
ATOM 692 C CA . GLY A 1 97 ? -19.334 6.275 26.384 1.00 81.62 97 GLY A CA 1
ATOM 693 C C . GLY A 1 97 ? -18.316 7.235 25.776 1.00 81.62 97 GLY A C 1
ATOM 694 O O . GLY A 1 97 ? -17.129 6.927 25.703 1.00 81.62 97 GLY A O 1
ATOM 695 N N . SER A 1 98 ? -18.788 8.372 25.274 1.00 88.44 98 SER A N 1
ATOM 696 C CA . SER A 1 98 ? -17.911 9.353 24.631 1.00 88.44 98 SER A CA 1
ATOM 697 C C . SER A 1 98 ? -16.952 10.008 25.630 1.00 88.44 98 SER A C 1
ATOM 699 O O . SER A 1 98 ? -17.206 10.000 26.837 1.00 88.44 98 SER A O 1
ATOM 701 N N . ASN A 1 99 ? -15.867 10.613 25.143 1.00 87.75 99 ASN A N 1
ATOM 702 C CA . ASN A 1 99 ? -14.932 11.389 25.971 1.00 87.75 99 ASN A CA 1
ATOM 703 C C . ASN A 1 99 ? -14.260 10.582 27.106 1.00 87.75 99 ASN A C 1
ATOM 705 O O . ASN A 1 99 ? -13.854 11.145 28.121 1.00 87.75 99 ASN A O 1
ATOM 709 N N . CYS A 1 100 ? -14.159 9.255 26.982 1.00 84.12 100 CYS A N 1
ATOM 710 C CA . CYS A 1 100 ? -13.570 8.403 28.015 1.00 84.12 100 CYS A CA 1
ATOM 711 C C . CYS A 1 100 ? -12.052 8.238 27.870 1.00 84.12 100 CYS A C 1
ATOM 713 O O . CYS A 1 100 ? -11.510 8.170 26.768 1.00 84.12 100 CYS A O 1
ATOM 715 N N . HIS A 1 101 ? -11.373 8.043 29.001 1.00 85.75 101 HIS A N 1
ATOM 716 C CA . HIS A 1 101 ? -9.981 7.596 29.058 1.00 85.75 101 HIS A CA 1
ATOM 717 C C . HIS A 1 101 ? -9.932 6.098 29.356 1.00 85.75 101 HIS A C 1
ATOM 719 O O . HIS A 1 101 ? -10.255 5.669 30.460 1.00 85.75 101 HIS A O 1
ATOM 725 N N . CYS A 1 102 ? -9.519 5.302 28.380 1.00 87.06 102 CYS A N 1
ATOM 726 C CA . CYS A 1 102 ? -9.583 3.846 28.394 1.00 87.06 102 CYS A CA 1
ATOM 727 C C . CYS A 1 102 ? -8.172 3.262 28.342 1.00 87.06 102 CYS A C 1
ATOM 729 O O . CYS A 1 102 ? -7.376 3.697 27.518 1.00 87.06 102 CYS A O 1
ATOM 731 N N . THR A 1 103 ? -7.835 2.283 29.185 1.00 87.06 103 THR A N 1
ATOM 732 C CA . THR A 1 103 ? -6.449 1.771 29.245 1.00 87.06 103 THR A CA 1
ATOM 733 C C . THR A 1 103 ? -6.176 0.571 28.346 1.00 87.06 103 THR A C 1
ATOM 735 O O . THR A 1 103 ? -5.198 0.611 27.610 1.00 87.06 103 THR A O 1
ATOM 738 N N . LYS A 1 104 ? -6.984 -0.495 28.398 1.00 88.62 104 LYS A N 1
ATOM 739 C CA . LYS A 1 104 ? -6.706 -1.723 27.639 1.00 88.62 104 LYS A CA 1
ATOM 740 C C . LYS A 1 104 ? -7.971 -2.458 27.190 1.00 88.62 104 LYS A C 1
ATOM 742 O O . LYS A 1 104 ? -8.930 -2.531 27.946 1.00 88.62 104 LYS A O 1
ATOM 747 N N . ASP A 1 105 ? -7.984 -3.000 25.974 1.00 88.62 105 ASP A N 1
ATOM 748 C CA . ASP A 1 105 ? -9.010 -3.936 25.474 1.00 88.62 105 ASP A CA 1
ATOM 749 C C . ASP A 1 105 ? -10.474 -3.450 25.624 1.00 88.62 105 ASP A C 1
ATOM 751 O O . ASP A 1 105 ? -11.408 -4.235 25.808 1.00 88.62 105 ASP A O 1
ATOM 755 N N . ASN A 1 106 ? -10.701 -2.135 25.537 1.00 86.88 106 ASN A N 1
ATOM 756 C CA . ASN A 1 106 ? -12.025 -1.524 25.694 1.00 86.88 106 ASN A CA 1
ATOM 757 C C . ASN A 1 106 ? -12.798 -1.422 24.379 1.00 86.88 106 ASN A C 1
ATOM 759 O O . ASN A 1 106 ? -12.227 -1.453 23.290 1.00 86.88 106 ASN A O 1
ATOM 763 N N . LYS A 1 107 ? -14.116 -1.239 24.480 1.00 91.12 107 LYS A N 1
ATOM 764 C CA . LYS A 1 107 ? -14.969 -0.760 23.385 1.00 91.12 107 LYS A CA 1
ATOM 765 C C . LYS A 1 107 ? -15.330 0.693 23.653 1.00 91.12 107 LYS A C 1
ATOM 767 O O . LYS A 1 107 ? -16.083 0.962 24.586 1.00 91.12 107 LYS A O 1
ATOM 772 N N . CYS A 1 108 ? -14.816 1.604 22.844 1.00 89.75 108 CYS A N 1
ATOM 773 C CA . CYS A 1 108 ? -14.932 3.037 23.074 1.00 89.75 108 CYS A CA 1
ATOM 774 C C . CYS A 1 108 ? -15.892 3.671 22.067 1.00 89.75 108 CYS A C 1
ATOM 776 O O . CYS A 1 108 ? -15.795 3.427 20.861 1.00 89.75 108 CYS A O 1
ATOM 778 N N . SER A 1 109 ? -16.812 4.489 22.574 1.00 92.19 109 SER A N 1
ATOM 779 C CA . SER A 1 109 ? -17.621 5.400 21.757 1.00 92.19 109 SER A CA 1
ATOM 780 C C . SER A 1 109 ? -16.742 6.556 21.235 1.00 92.19 109 SER A C 1
ATOM 782 O O . SER A 1 109 ? -15.538 6.546 21.500 1.00 92.19 109 SER A O 1
ATOM 784 N N . PRO A 1 110 ? -17.276 7.507 20.447 1.00 93.88 110 PRO A N 1
ATOM 785 C CA . PRO A 1 110 ? -16.459 8.564 19.858 1.00 93.88 110 PRO A CA 1
ATOM 786 C C . PRO A 1 110 ? -15.653 9.396 20.864 1.00 93.88 110 PRO A C 1
ATOM 788 O O . PRO A 1 110 ? -15.981 9.444 22.053 1.00 93.88 110 PRO A O 1
ATOM 791 N N . ASP A 1 111 ? -14.606 10.054 20.369 1.00 93.56 111 ASP A N 1
ATOM 792 C CA . ASP A 1 111 ? -13.816 11.056 21.104 1.00 93.56 111 ASP A CA 1
ATOM 793 C C . ASP A 1 111 ? -13.114 10.521 22.370 1.00 93.56 111 ASP A C 1
ATOM 795 O O . ASP A 1 111 ? -12.888 11.237 23.344 1.00 93.56 111 ASP A O 1
ATOM 799 N N . CYS A 1 112 ? -12.765 9.232 22.394 1.00 91.12 112 CYS A N 1
ATOM 800 C CA . CYS A 1 112 ? -12.071 8.618 23.528 1.00 91.12 112 CYS A CA 1
ATOM 801 C C . CYS A 1 112 ? -10.545 8.646 23.380 1.00 91.12 112 CYS A C 1
ATOM 803 O O . CYS A 1 112 ? -9.995 8.512 22.287 1.00 91.12 112 CYS A O 1
ATOM 805 N N . HIS A 1 113 ? -9.845 8.687 24.514 1.00 92.25 113 HIS A N 1
ATOM 806 C CA . HIS A 1 113 ? -8.423 8.359 24.597 1.00 92.25 113 HIS A CA 1
ATOM 807 C C . HIS A 1 113 ? -8.262 6.875 24.929 1.00 92.25 113 HIS A C 1
ATOM 809 O O . HIS A 1 113 ? -8.514 6.450 26.054 1.00 92.25 113 HIS A O 1
ATOM 815 N N . CYS A 1 114 ? -7.840 6.088 23.947 1.00 92.50 114 CYS A N 1
ATOM 816 C CA . CYS A 1 114 ? -7.691 4.644 24.013 1.00 92.50 114 CYS A CA 1
ATOM 817 C C . CYS A 1 114 ? -6.219 4.231 24.206 1.00 92.50 114 CYS A C 1
ATOM 819 O O . CYS A 1 114 ? -5.336 4.601 23.432 1.00 92.50 114 CYS A O 1
ATOM 821 N N . GLY A 1 115 ? -5.943 3.420 25.223 1.00 90.31 115 GLY A N 1
ATOM 822 C CA . GLY A 1 115 ? -4.696 2.676 25.375 1.00 90.31 115 GLY A CA 1
ATOM 823 C C . GLY A 1 115 ? -4.686 1.396 24.531 1.00 90.31 115 GLY A C 1
ATOM 824 O O . GLY A 1 115 ? -5.361 1.323 23.512 1.00 90.31 115 GLY A O 1
ATOM 825 N N . GLU A 1 116 ? -3.907 0.397 24.930 1.00 93.88 116 GLU A N 1
ATOM 826 C CA . GLU A 1 116 ? -3.598 -0.794 24.125 1.00 93.88 116 GLU A CA 1
ATOM 827 C C . GLU A 1 116 ? -4.846 -1.618 23.730 1.00 93.88 116 GLU A C 1
ATOM 829 O O . GLU A 1 116 ? -5.741 -1.837 24.546 1.00 93.88 116 GLU A O 1
ATOM 834 N N . GLY A 1 117 ? -4.914 -2.113 22.491 1.00 92.25 117 GLY A N 1
ATOM 835 C CA . GLY A 1 117 ? -5.870 -3.161 22.089 1.00 92.25 117 GLY A CA 1
ATOM 836 C C . GLY A 1 117 ? -7.350 -2.752 22.034 1.00 92.25 117 GLY A C 1
ATOM 837 O O . GLY A 1 117 ? -8.232 -3.597 21.860 1.00 92.25 117 GLY A O 1
ATOM 838 N N . CYS A 1 118 ? -7.666 -1.464 22.170 1.00 92.56 118 CYS A N 1
ATOM 839 C CA . CYS A 1 118 ? -9.051 -0.999 22.202 1.00 92.56 118 CYS A CA 1
ATOM 840 C C . CYS A 1 118 ? -9.725 -1.061 20.814 1.00 92.56 118 CYS A C 1
ATOM 842 O O . CYS A 1 118 ? -9.088 -0.925 19.770 1.00 92.56 118 CYS A O 1
ATOM 844 N N . ASN A 1 119 ? -11.048 -1.233 20.796 1.00 95.12 119 ASN A N 1
ATOM 845 C CA . ASN A 1 119 ? -11.891 -1.017 19.621 1.00 95.12 119 ASN A CA 1
ATOM 846 C C . ASN A 1 119 ? -12.558 0.351 19.775 1.00 95.12 119 ASN A C 1
ATOM 848 O O . ASN A 1 119 ? -13.460 0.500 20.601 1.00 95.12 119 ASN A O 1
ATOM 852 N N . CYS A 1 120 ? -12.102 1.336 19.015 1.00 94.12 120 CYS A N 1
ATOM 853 C CA . CYS A 1 120 ? -12.504 2.728 19.156 1.00 94.12 120 CYS A CA 1
ATOM 854 C C . CYS A 1 120 ? -13.346 3.152 17.949 1.00 94.12 120 CYS A C 1
ATOM 856 O O . CYS A 1 120 ? -13.032 2.795 16.814 1.00 94.12 120 CYS A O 1
ATOM 858 N N . ASN A 1 121 ? -14.434 3.878 18.202 1.00 94.00 121 ASN A N 1
ATOM 859 C CA . ASN A 1 121 ? -15.258 4.487 17.159 1.00 94.00 121 ASN A CA 1
ATOM 860 C C . ASN A 1 121 ? -14.592 5.775 16.633 1.00 94.00 121 ASN A C 1
ATOM 862 O O . ASN A 1 121 ? -13.382 5.935 16.743 1.00 94.00 121 ASN A O 1
ATOM 866 N N . GLU A 1 122 ? -15.367 6.663 16.014 1.00 94.75 122 GLU A N 1
ATOM 867 C CA . GLU A 1 122 ? -14.878 7.883 15.368 1.00 94.75 122 GLU A CA 1
ATOM 868 C C . GLU A 1 122 ? -14.111 8.829 16.315 1.00 94.75 122 GLU A C 1
ATOM 870 O O . GLU A 1 122 ? -14.423 8.911 17.502 1.00 94.75 122 GLU A O 1
ATOM 875 N N . GLY A 1 123 ? -13.109 9.548 15.800 1.00 93.56 123 GLY A N 1
ATOM 876 C CA . GLY A 1 123 ? -12.491 10.678 16.516 1.00 93.56 123 GLY A CA 1
ATOM 877 C C . GLY A 1 123 ? -11.597 10.299 17.702 1.00 93.56 123 GLY A C 1
ATOM 878 O O . GLY A 1 123 ? -11.226 11.150 18.506 1.00 93.56 123 GLY A O 1
ATOM 879 N N . CYS A 1 124 ? -11.251 9.021 17.861 1.00 94.38 124 CYS A N 1
ATOM 880 C CA . CYS A 1 124 ? -10.507 8.562 19.030 1.00 94.38 124 CYS A CA 1
ATOM 881 C C . CYS A 1 124 ? -8.990 8.762 18.889 1.00 94.38 124 CYS A C 1
ATOM 883 O O . CYS A 1 124 ? -8.415 8.631 17.807 1.00 94.38 124 CYS A O 1
ATOM 885 N N . TYR A 1 125 ? -8.324 8.981 20.023 1.00 95.81 125 TYR A N 1
ATOM 886 C CA . TYR A 1 125 ? -6.868 8.921 20.148 1.00 95.81 125 TYR A CA 1
ATOM 887 C C . TYR A 1 125 ? -6.454 7.513 20.588 1.00 95.81 125 TYR A C 1
ATOM 889 O O . TYR A 1 125 ? -6.565 7.171 21.764 1.00 95.81 125 TYR A O 1
ATOM 897 N N . CYS A 1 126 ? -5.993 6.694 19.650 1.00 95.31 126 CYS A N 1
ATOM 898 C CA . CYS A 1 126 ? -5.573 5.310 19.841 1.00 95.31 126 CYS A CA 1
ATOM 899 C C . CYS A 1 126 ? -4.053 5.197 20.050 1.00 95.31 126 CYS A C 1
ATOM 901 O O . CYS A 1 126 ? -3.274 5.688 19.231 1.00 95.31 126 CYS A O 1
ATOM 903 N N . ASN A 1 127 ? -3.623 4.490 21.100 1.00 94.06 127 ASN A N 1
ATOM 904 C CA . ASN A 1 127 ? -2.213 4.154 21.305 1.00 94.06 127 ASN A CA 1
ATOM 905 C C . ASN A 1 127 ? -1.782 2.951 20.444 1.00 94.06 127 ASN A C 1
ATOM 907 O O . ASN A 1 127 ? -1.627 3.090 19.233 1.00 94.06 127 ASN A O 1
ATOM 911 N N . GLU A 1 128 ? -1.574 1.779 21.047 1.00 95.62 128 GLU A N 1
ATOM 912 C CA . GLU A 1 128 ? -0.992 0.613 20.374 1.00 95.62 128 GLU A CA 1
ATOM 913 C C . GLU A 1 128 ? -2.039 -0.469 20.076 1.00 95.62 128 GLU A C 1
ATOM 915 O O . GLU A 1 128 ? -2.880 -0.782 20.922 1.00 95.62 128 GLU A O 1
ATOM 920 N N . GLY A 1 129 ? -1.987 -1.067 18.884 1.00 93.56 129 GLY A N 1
ATOM 921 C CA . GLY A 1 129 ? -2.729 -2.296 18.569 1.00 93.56 129 GLY A CA 1
ATOM 922 C C . GLY A 1 129 ? -4.260 -2.174 18.561 1.00 93.56 129 GLY A C 1
ATOM 923 O O . GLY A 1 129 ? -4.967 -3.179 18.648 1.00 93.56 129 GLY A O 1
ATOM 924 N N . CYS A 1 130 ? -4.796 -0.961 18.471 1.00 94.62 130 CYS A N 1
ATOM 925 C CA . CYS A 1 130 ? -6.226 -0.683 18.447 1.00 94.62 130 CYS A CA 1
ATOM 926 C C . CYS A 1 130 ? -6.853 -0.951 17.072 1.00 94.62 130 CYS A C 1
ATOM 928 O O . CYS A 1 130 ? -6.197 -0.922 16.025 1.00 94.62 130 CYS A O 1
ATOM 930 N N . LYS A 1 131 ? -8.172 -1.157 17.070 1.00 96.62 131 LYS A N 1
ATOM 931 C CA . LYS A 1 131 ? -9.017 -1.057 15.873 1.00 96.62 131 LYS A CA 1
ATOM 932 C C . LYS A 1 131 ? -9.785 0.251 15.948 1.00 96.62 131 LYS A C 1
ATOM 934 O O . LYS A 1 131 ? -10.637 0.388 16.820 1.00 96.62 131 LYS A O 1
ATOM 939 N N . CYS A 1 132 ? -9.487 1.182 15.057 1.00 94.75 132 CYS A N 1
ATOM 940 C CA . CYS A 1 132 ? -10.007 2.540 15.120 1.00 94.75 132 CYS A CA 1
ATOM 941 C C . CYS A 1 132 ? -10.976 2.798 13.952 1.00 94.75 132 CYS A C 1
ATOM 943 O O . CYS A 1 132 ? -10.745 2.372 12.811 1.00 94.75 132 CYS A O 1
ATOM 945 N N . GLY A 1 133 ? -12.100 3.442 14.272 1.00 93.19 133 GLY A N 1
ATOM 946 C CA . GLY A 1 133 ? -13.083 3.959 13.326 1.00 93.19 133 GLY A CA 1
ATOM 947 C C . GLY A 1 133 ? -12.526 5.140 12.535 1.00 93.19 133 GLY A C 1
ATOM 948 O O . GLY A 1 133 ? -11.321 5.370 12.528 1.00 93.19 133 GLY A O 1
ATOM 949 N N . SER A 1 134 ? -13.387 5.866 11.828 1.00 93.94 134 SER A N 1
ATOM 950 C CA . SER A 1 134 ? -12.945 6.994 11.002 1.00 93.94 134 SER A CA 1
ATOM 951 C C . SER A 1 134 ? -12.370 8.145 11.838 1.00 93.94 134 SER A C 1
ATOM 953 O O . SER A 1 134 ? -12.641 8.234 13.037 1.00 93.94 134 SER A O 1
ATOM 955 N N . ASN A 1 135 ? -11.595 9.041 11.222 1.00 94.75 135 ASN A N 1
ATOM 956 C CA . ASN A 1 135 ? -11.115 10.279 11.859 1.00 94.75 135 ASN A CA 1
ATOM 957 C C . ASN A 1 135 ? -10.289 10.072 13.148 1.00 94.75 135 ASN A C 1
ATOM 959 O O . ASN A 1 135 ? -10.244 10.947 14.011 1.00 94.75 135 ASN A O 1
ATOM 963 N N . CYS A 1 136 ? -9.653 8.910 13.326 1.00 94.81 136 CYS A N 1
ATOM 964 C CA . CYS A 1 136 ? -8.884 8.613 14.537 1.00 94.81 136 CYS A CA 1
ATOM 965 C C . CYS A 1 136 ? -7.414 9.040 14.423 1.00 94.81 136 CYS A C 1
ATOM 967 O O . CYS A 1 136 ? -6.795 8.942 13.362 1.00 94.81 136 CYS A O 1
ATOM 969 N N . HIS A 1 137 ? -6.815 9.404 15.557 1.00 95.81 137 HIS A N 1
ATOM 970 C CA . HIS A 1 137 ? -5.374 9.602 15.706 1.00 95.81 137 HIS A CA 1
ATOM 971 C C . HIS A 1 137 ? -4.748 8.361 16.343 1.00 95.81 137 HIS A C 1
ATOM 973 O O . HIS A 1 137 ? -4.990 8.066 17.506 1.00 95.81 137 HIS A O 1
ATOM 979 N N . CYS A 1 138 ? -3.936 7.633 15.590 1.00 95.25 138 CYS A N 1
ATOM 980 C CA . CYS A 1 138 ? -3.415 6.318 15.943 1.00 95.25 138 CYS A CA 1
ATOM 981 C C . CYS A 1 138 ? -1.888 6.366 16.031 1.00 95.25 138 CYS A C 1
ATOM 983 O O . CYS A 1 138 ? -1.263 6.865 15.102 1.00 95.25 138 CYS A O 1
ATOM 985 N N . THR A 1 139 ? -1.264 5.843 17.093 1.00 94.44 139 THR A N 1
ATOM 986 C CA . THR A 1 139 ? 0.202 5.946 17.250 1.00 94.44 139 THR A CA 1
ATOM 987 C C . THR A 1 139 ? 0.977 4.759 16.689 1.00 94.44 139 THR A C 1
ATOM 989 O O . THR A 1 139 ? 1.883 4.985 15.894 1.00 94.44 139 THR A O 1
ATOM 992 N N . LYS A 1 140 ? 0.662 3.513 17.067 1.00 95.25 140 LYS A N 1
ATOM 993 C CA . LYS A 1 140 ? 1.467 2.350 16.658 1.00 95.25 140 LYS A CA 1
ATOM 994 C C . LYS A 1 140 ? 0.658 1.081 16.394 1.00 95.25 140 LYS A C 1
ATOM 996 O O . LYS A 1 140 ? -0.226 0.727 17.167 1.00 95.25 140 LYS A O 1
ATOM 1001 N N . ASP A 1 141 ? 0.985 0.380 15.30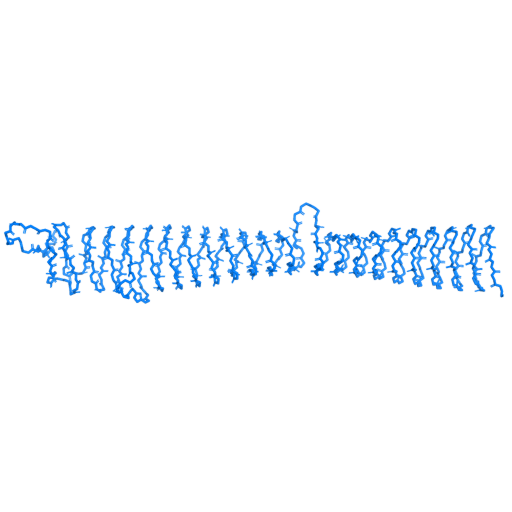7 1.00 94.94 141 ASP A N 1
ATOM 1002 C CA . ASP A 1 141 ? 0.485 -0.968 14.985 1.00 94.94 141 ASP A CA 1
ATOM 1003 C C . ASP A 1 141 ? -1.056 -1.097 14.979 1.00 94.94 141 ASP A C 1
ATOM 1005 O O . ASP A 1 141 ? -1.630 -2.157 15.244 1.00 94.94 141 ASP A O 1
ATOM 1009 N N . ASN A 1 142 ? -1.755 -0.006 14.652 1.00 95.06 142 ASN A N 1
ATOM 1010 C CA . ASN A 1 142 ? -3.216 0.052 14.664 1.00 95.06 142 ASN A CA 1
ATOM 1011 C C . ASN A 1 142 ? -3.832 -0.427 13.344 1.00 95.06 142 ASN A C 1
ATOM 1013 O O . ASN A 1 142 ? -3.193 -0.442 12.289 1.00 95.06 142 ASN A O 1
ATOM 1017 N N . LYS A 1 143 ? -5.115 -0.795 13.393 1.00 95.56 143 LYS A N 1
ATOM 1018 C CA . LYS A 1 143 ? -5.967 -0.980 12.212 1.00 95.56 143 LYS A CA 1
ATOM 1019 C C . LYS A 1 143 ? -6.918 0.200 12.105 1.00 95.56 143 LYS A C 1
ATOM 1021 O O . LYS A 1 143 ? -7.779 0.352 12.970 1.00 95.56 143 LYS A O 1
ATOM 1026 N N . CYS A 1 144 ? -6.782 0.986 11.049 1.00 92.75 144 CYS A N 1
ATOM 1027 C CA . CYS A 1 144 ? -7.473 2.260 10.907 1.00 92.75 144 CYS A CA 1
ATOM 1028 C C . CYS A 1 144 ? -8.488 2.211 9.763 1.00 92.75 144 CYS A C 1
ATOM 1030 O O . CYS A 1 144 ? -8.176 1.770 8.653 1.00 92.75 144 CYS A O 1
ATOM 1032 N N . SER A 1 145 ? -9.705 2.665 10.055 1.00 93.19 145 SER A N 1
ATOM 1033 C CA . SER A 1 145 ? -10.740 2.952 9.055 1.00 93.19 145 SER A CA 1
ATOM 1034 C C . SER A 1 145 ? -10.399 4.256 8.304 1.00 93.19 145 SER A C 1
ATOM 1036 O O . SER A 1 145 ? -9.326 4.807 8.552 1.00 93.19 145 SER A O 1
ATOM 1038 N N . PRO A 1 146 ? -11.227 4.730 7.355 1.00 88.50 146 PRO A N 1
ATOM 1039 C CA . PRO A 1 146 ? -10.872 5.889 6.541 1.00 88.50 146 PRO A CA 1
ATOM 1040 C C . PRO A 1 146 ? -10.548 7.167 7.325 1.00 88.50 146 PRO A C 1
ATOM 1042 O O . PRO A 1 146 ? -10.968 7.326 8.473 1.00 88.50 146 PRO A O 1
ATOM 1045 N N . ASP A 1 147 ? -9.810 8.073 6.683 1.00 90.06 147 ASP A N 1
ATOM 1046 C CA . ASP A 1 147 ? -9.538 9.438 7.164 1.00 90.06 147 ASP A CA 1
ATOM 1047 C C . ASP A 1 147 ? -8.803 9.509 8.520 1.00 90.06 147 ASP A C 1
ATOM 1049 O O . ASP A 1 147 ? -8.953 10.449 9.298 1.00 90.06 147 ASP A O 1
ATOM 1053 N N . CYS A 1 148 ? -7.994 8.497 8.844 1.00 91.81 148 CYS A N 1
ATOM 1054 C CA . CYS A 1 148 ? -7.220 8.467 10.087 1.00 91.81 148 CYS A CA 1
ATOM 1055 C C . CYS A 1 148 ? -5.823 9.078 9.935 1.00 91.81 148 CYS A C 1
ATOM 1057 O O . CYS A 1 148 ? -5.175 8.956 8.895 1.00 91.81 148 CYS A O 1
ATOM 1059 N N . HIS A 1 149 ? -5.295 9.619 11.032 1.00 92.25 149 HIS A N 1
ATOM 1060 C CA . HIS A 1 149 ? -3.874 9.924 11.180 1.00 92.25 149 HIS A CA 1
ATOM 1061 C C . HIS A 1 149 ? -3.163 8.745 11.848 1.00 92.25 149 HIS A C 1
ATOM 1063 O O . HIS A 1 149 ? -3.332 8.501 13.038 1.00 92.25 149 HIS A O 1
ATOM 1069 N N . CYS A 1 150 ? -2.361 8.015 11.083 1.00 90.56 150 CYS A N 1
ATOM 1070 C CA . CYS A 1 150 ? -1.649 6.813 11.484 1.00 90.56 150 CYS A CA 1
ATOM 1071 C C . CYS A 1 150 ? -0.156 7.084 11.754 1.00 90.56 150 CYS A C 1
ATOM 1073 O O . CYS A 1 150 ? 0.561 7.628 10.914 1.00 90.56 150 CYS A O 1
ATOM 1075 N N . GLY A 1 151 ? 0.337 6.662 12.915 1.00 89.00 151 GLY A N 1
ATOM 1076 C CA . GLY A 1 151 ? 1.756 6.571 13.249 1.00 89.00 151 GLY A CA 1
ATOM 1077 C C . GLY A 1 151 ? 2.396 5.274 12.736 1.00 89.00 151 GLY A C 1
ATOM 1078 O O . GLY A 1 151 ? 1.937 4.711 11.750 1.00 89.00 151 GLY A O 1
ATOM 1079 N N . GLU A 1 152 ? 3.462 4.806 13.382 1.00 90.00 152 GLU A N 1
ATOM 1080 C CA . GLU A 1 152 ? 4.309 3.698 12.911 1.00 90.00 152 GLU A CA 1
ATOM 1081 C C . GLU A 1 152 ? 3.533 2.376 12.716 1.00 90.00 152 GLU A C 1
ATOM 1083 O O . GLU A 1 152 ? 2.727 1.982 13.563 1.00 90.00 152 GLU A O 1
ATOM 1088 N N . GLY A 1 153 ? 3.788 1.660 11.614 1.00 87.75 153 GLY A N 1
ATOM 1089 C CA . GLY A 1 153 ? 3.376 0.253 11.451 1.00 87.75 153 GLY A CA 1
ATOM 1090 C C . GLY A 1 153 ? 1.869 0.004 11.283 1.00 87.75 153 GLY A C 1
ATOM 1091 O O . GLY A 1 153 ? 1.413 -1.144 11.283 1.00 87.75 153 GLY A O 1
ATOM 1092 N N . CYS A 1 154 ? 1.063 1.054 11.126 1.00 90.81 154 CYS A N 1
ATOM 1093 C CA . CYS A 1 154 ? -0.390 0.923 11.057 1.00 90.81 154 CYS A CA 1
ATOM 1094 C C . CYS A 1 154 ? -0.866 0.301 9.727 1.00 90.81 154 CYS A C 1
ATOM 1096 O O . CYS A 1 154 ? -0.246 0.447 8.675 1.00 90.81 154 CYS A O 1
ATOM 1098 N N . ASN A 1 155 ? -2.014 -0.378 9.752 1.00 90.88 155 ASN A N 1
ATOM 1099 C CA . ASN A 1 155 ? -2.730 -0.803 8.547 1.00 90.88 155 ASN A CA 1
ATOM 1100 C C . ASN A 1 155 ? -3.920 0.137 8.352 1.00 90.88 155 ASN A C 1
ATOM 1102 O O . ASN A 1 155 ? -4.874 0.075 9.130 1.00 90.88 155 ASN A O 1
ATOM 1106 N N . CYS A 1 156 ? -3.855 0.999 7.344 1.00 85.81 156 CYS A N 1
ATOM 1107 C CA . CYS A 1 156 ? -4.807 2.084 7.151 1.00 85.81 156 CYS A CA 1
ATOM 1108 C C . CYS A 1 156 ? -5.601 1.875 5.857 1.00 85.81 156 CYS A C 1
ATOM 1110 O O . CYS A 1 156 ? -5.031 1.531 4.819 1.00 85.81 156 CYS A O 1
ATOM 1112 N N . ASN A 1 157 ? -6.921 2.047 5.950 1.00 84.88 157 ASN A N 1
ATOM 1113 C CA . ASN A 1 157 ? -7.841 2.037 4.811 1.00 84.88 157 ASN A CA 1
ATOM 1114 C C . ASN A 1 157 ? -7.772 3.378 4.058 1.00 84.88 157 ASN A C 1
ATOM 1116 O O . ASN A 1 157 ? -6.766 4.064 4.144 1.00 84.88 157 ASN A O 1
ATOM 1120 N N . GLU A 1 158 ? -8.809 3.734 3.302 1.00 80.25 158 GLU A N 1
ATOM 1121 C CA . GLU A 1 158 ? -8.813 4.875 2.383 1.00 80.25 158 GLU A CA 1
ATOM 1122 C C . GLU A 1 158 ? -8.533 6.239 3.046 1.00 80.25 158 GLU A C 1
ATOM 1124 O O . GLU A 1 158 ? -8.944 6.475 4.179 1.00 80.25 158 GLU A O 1
ATOM 1129 N N . GLY A 1 159 ? -7.844 7.150 2.349 1.00 76.44 159 GLY A N 1
ATOM 1130 C CA . GLY A 1 159 ? -7.762 8.566 2.755 1.00 76.44 159 GLY A CA 1
ATOM 1131 C C . GLY A 1 159 ? -6.923 8.855 4.006 1.00 76.44 159 GLY A C 1
ATOM 1132 O O . GLY A 1 159 ? -6.969 9.952 4.553 1.00 76.44 159 GLY A O 1
ATOM 1133 N N . CYS A 1 160 ? -6.160 7.881 4.505 1.00 82.81 160 CYS A N 1
ATOM 1134 C CA . CYS A 1 160 ? -5.413 8.042 5.750 1.00 82.81 160 CYS A CA 1
ATOM 1135 C C . CYS A 1 160 ? -4.087 8.792 5.562 1.00 82.81 160 CYS A C 1
ATOM 1137 O O . CYS A 1 160 ? -3.410 8.641 4.547 1.00 82.81 160 CYS A O 1
ATOM 1139 N N . TYR A 1 161 ? -3.659 9.522 6.592 1.00 81.69 161 TYR A N 1
ATOM 1140 C CA . TYR A 1 161 ? -2.316 10.094 6.702 1.00 81.69 161 TYR A CA 1
ATOM 1141 C C . TYR A 1 161 ? -1.408 9.140 7.475 1.00 81.69 161 TYR A C 1
ATOM 1143 O O . TYR A 1 161 ? -1.568 8.989 8.681 1.00 81.69 161 TYR A O 1
ATOM 1151 N N . CYS A 1 162 ? -0.450 8.504 6.813 1.00 81.00 162 CYS A N 1
ATOM 1152 C CA . CYS A 1 162 ? 0.379 7.447 7.377 1.00 81.00 162 CYS A CA 1
ATOM 1153 C C . CYS A 1 162 ? 1.845 7.859 7.530 1.00 81.00 162 CYS A C 1
ATOM 1155 O O . CYS A 1 162 ? 2.494 8.282 6.574 1.00 81.00 162 CYS A O 1
ATOM 1157 N N . ASN A 1 163 ? 2.385 7.666 8.733 1.00 82.62 163 ASN A N 1
ATOM 1158 C CA . ASN A 1 163 ? 3.815 7.775 9.007 1.00 82.62 163 ASN A CA 1
ATOM 1159 C C . ASN A 1 163 ? 4.552 6.476 8.630 1.00 82.62 163 ASN A C 1
ATOM 1161 O O . ASN A 1 163 ? 4.071 5.724 7.794 1.00 82.62 163 ASN A O 1
ATOM 1165 N N . GLU A 1 164 ? 5.727 6.220 9.204 1.00 79.38 164 GLU A N 1
ATOM 1166 C CA . GLU A 1 164 ? 6.657 5.168 8.774 1.00 79.38 164 GLU A CA 1
ATOM 1167 C C . GLU A 1 164 ? 6.099 3.732 8.861 1.00 79.38 164 GLU A C 1
ATOM 1169 O O . GLU A 1 164 ? 5.432 3.358 9.828 1.00 79.38 164 GLU A O 1
ATOM 1174 N N . GLY A 1 165 ? 6.405 2.895 7.864 1.00 74.88 165 GLY A N 1
ATOM 1175 C CA . GLY A 1 165 ? 6.191 1.439 7.934 1.00 74.88 165 GLY A CA 1
ATOM 1176 C C . GLY A 1 165 ? 4.734 0.950 7.879 1.00 74.88 165 GLY A C 1
ATOM 1177 O O . GLY A 1 165 ? 4.467 -0.232 8.109 1.00 74.88 165 GLY A O 1
ATOM 1178 N N . CYS A 1 166 ? 3.783 1.822 7.569 1.00 81.12 166 CYS A N 1
ATOM 1179 C CA . CYS A 1 166 ? 2.372 1.519 7.374 1.00 81.12 166 CYS A CA 1
ATOM 1180 C C . CYS A 1 166 ? 2.076 0.729 6.091 1.00 81.12 166 CYS A C 1
ATOM 1182 O O . CYS A 1 166 ? 2.791 0.772 5.083 1.00 81.12 166 CYS A O 1
ATOM 1184 N N . LYS A 1 167 ? 0.931 0.041 6.109 1.00 80.94 167 LYS A N 1
ATOM 1185 C CA . LYS A 1 167 ? 0.264 -0.484 4.912 1.00 80.94 167 LYS A CA 1
ATOM 1186 C C . LYS A 1 167 ? -0.942 0.391 4.600 1.00 80.94 167 LYS A C 1
ATOM 1188 O O . LYS A 1 167 ? -1.866 0.446 5.408 1.00 80.94 167 LYS A O 1
ATOM 1193 N N . CYS A 1 168 ? -0.924 1.038 3.443 1.00 76.81 168 CYS A N 1
ATOM 1194 C CA . CYS A 1 168 ? -1.914 2.020 3.025 1.00 76.81 168 CYS A CA 1
ATOM 1195 C C . CYS A 1 168 ? -2.855 1.453 1.939 1.00 76.81 168 CYS A C 1
ATOM 1197 O O . CYS A 1 168 ? -2.398 0.898 0.930 1.00 76.81 168 CYS A O 1
ATOM 1199 N N . GLY A 1 169 ? -4.167 1.606 2.140 1.00 67.81 169 GLY A N 1
ATOM 1200 C CA . GLY A 1 169 ? -5.200 1.484 1.103 1.00 67.81 169 GLY A CA 1
ATOM 1201 C C . GLY A 1 169 ? -5.224 2.702 0.171 1.00 67.81 169 GLY A C 1
ATOM 1202 O O . GLY A 1 169 ? -4.375 3.577 0.287 1.00 67.81 169 GLY A O 1
ATOM 1203 N N . SER A 1 170 ? -6.169 2.759 -0.768 1.00 66.56 170 SER A N 1
ATOM 1204 C CA . SER A 1 170 ? -6.263 3.824 -1.784 1.00 66.56 170 SER A CA 1
ATOM 1205 C C . SER A 1 170 ? -6.379 5.236 -1.191 1.00 66.56 170 SER A C 1
ATOM 1207 O O . SER A 1 170 ? -6.808 5.410 -0.056 1.00 66.56 170 SER A O 1
ATOM 1209 N N . ASN A 1 171 ? -5.996 6.265 -1.946 1.00 67.62 171 ASN A N 1
ATOM 1210 C CA . ASN A 1 171 ? -6.110 7.678 -1.561 1.00 67.62 171 ASN A CA 1
ATOM 1211 C C . ASN A 1 171 ? -5.376 8.089 -0.264 1.00 67.62 171 ASN A C 1
ATOM 1213 O O . ASN A 1 171 ? -5.588 9.190 0.230 1.00 67.62 171 ASN A O 1
ATOM 1217 N N . CYS A 1 172 ? -4.493 7.255 0.296 1.00 69.44 172 CYS A N 1
ATOM 1218 C CA . CYS A 1 172 ? -3.719 7.610 1.489 1.00 69.44 172 CYS A CA 1
ATOM 1219 C C . CYS A 1 172 ? -2.520 8.518 1.202 1.00 69.44 172 CYS A C 1
ATOM 1221 O O . CYS A 1 172 ? -1.809 8.331 0.214 1.00 69.44 172 CYS A O 1
ATOM 1223 N N . HIS A 1 173 ? -2.224 9.388 2.166 1.00 68.25 173 HIS A N 1
ATOM 1224 C CA . HIS A 1 173 ? -1.026 10.213 2.254 1.00 68.25 173 HIS A CA 1
ATOM 1225 C C . HIS A 1 173 ? 0.035 9.544 3.128 1.00 68.25 173 HIS A C 1
ATOM 1227 O O . HIS A 1 173 ? -0.036 9.624 4.349 1.00 68.25 173 HIS A O 1
ATOM 1233 N N . CYS A 1 174 ? 1.039 8.900 2.529 1.00 68.12 174 CYS A N 1
ATOM 1234 C CA . CYS A 1 174 ? 2.024 8.106 3.274 1.00 68.12 174 CYS A CA 1
ATOM 1235 C C . CYS A 1 174 ? 3.441 8.732 3.228 1.00 68.12 174 CYS A C 1
ATOM 1237 O O . CYS A 1 174 ? 3.823 9.341 2.229 1.00 68.12 174 CYS A O 1
ATOM 1239 N N . THR A 1 175 ? 4.224 8.591 4.309 1.00 65.62 175 THR A N 1
ATOM 1240 C CA . THR A 1 175 ? 5.650 8.988 4.391 1.00 65.62 175 THR A CA 1
ATOM 1241 C C . THR A 1 175 ? 6.604 7.793 4.163 1.00 65.62 175 THR A C 1
ATOM 1243 O O . THR A 1 175 ? 6.271 6.888 3.398 1.00 65.62 175 THR A O 1
ATOM 1246 N N . LYS A 1 176 ? 7.808 7.781 4.756 1.00 61.94 176 LYS A N 1
ATOM 1247 C CA . LYS A 1 176 ? 8.908 6.832 4.478 1.00 61.94 176 LYS A CA 1
ATOM 1248 C C . LYS A 1 176 ? 8.529 5.359 4.744 1.00 61.94 176 LYS A C 1
ATOM 1250 O O . LYS A 1 176 ? 7.752 5.068 5.644 1.00 61.94 176 LYS A O 1
ATOM 1255 N N . ASP A 1 177 ? 9.103 4.431 3.973 1.00 66.06 177 ASP A N 1
ATOM 1256 C CA . ASP A 1 177 ? 9.022 2.969 4.177 1.00 66.06 177 ASP A CA 1
ATOM 1257 C C . ASP A 1 177 ? 7.602 2.358 4.181 1.00 66.06 177 ASP A C 1
ATOM 1259 O O . ASP A 1 177 ? 7.371 1.267 4.711 1.00 66.06 177 ASP A O 1
ATOM 1263 N N . ASN A 1 178 ? 6.641 3.030 3.544 1.00 66.75 178 ASN A N 1
ATOM 1264 C CA . ASN A 1 178 ? 5.253 2.581 3.461 1.00 66.75 178 ASN A CA 1
ATOM 1265 C C . ASN A 1 178 ? 4.983 1.636 2.285 1.00 66.75 178 ASN A C 1
ATOM 1267 O O . ASN A 1 178 ? 5.598 1.713 1.219 1.00 66.75 178 ASN A O 1
ATOM 1271 N N . LYS A 1 179 ? 4.013 0.736 2.472 1.00 67.31 179 LYS A N 1
ATOM 1272 C CA . LYS A 1 179 ? 3.475 -0.129 1.412 1.00 67.31 179 LYS A CA 1
ATOM 1273 C C . LYS A 1 179 ? 2.117 0.401 0.978 1.00 67.31 179 LYS A C 1
ATOM 1275 O O . LYS A 1 179 ? 1.146 0.242 1.712 1.00 67.31 179 LYS A O 1
ATOM 1280 N N . CYS A 1 180 ? 2.052 0.980 -0.213 1.00 62.41 180 CYS A N 1
ATOM 1281 C CA . CYS A 1 180 ? 0.848 1.615 -0.740 1.00 62.41 180 CYS A CA 1
ATOM 1282 C C . CYS A 1 180 ? 0.157 0.751 -1.804 1.00 62.41 180 CYS A C 1
ATOM 1284 O O . CYS A 1 180 ? 0.819 0.075 -2.596 1.00 62.41 180 CYS A O 1
ATOM 1286 N N . SER A 1 181 ? -1.175 0.777 -1.806 1.00 60.25 181 SER A N 1
ATOM 1287 C CA . SER A 1 181 ? -2.011 0.254 -2.895 1.00 60.25 181 SER A CA 1
ATOM 1288 C C . SER A 1 181 ? -2.013 1.232 -4.090 1.00 60.25 181 SER A C 1
ATOM 1290 O O . SER A 1 181 ? -1.464 2.329 -3.975 1.00 60.25 181 SER A O 1
ATOM 1292 N N . PRO A 1 182 ? -2.584 0.870 -5.254 1.00 47.19 182 PRO A N 1
ATOM 1293 C CA . PRO A 1 182 ? -2.814 1.829 -6.337 1.00 47.19 182 PRO A CA 1
ATOM 1294 C C . PRO A 1 182 ? -3.636 3.040 -5.861 1.00 47.19 182 PRO A C 1
ATOM 1296 O O . PRO A 1 182 ? -4.452 2.915 -4.942 1.00 47.19 182 PRO A O 1
ATOM 1299 N N . ASP A 1 183 ? -3.404 4.196 -6.486 1.00 49.44 183 ASP A N 1
ATOM 1300 C CA . ASP A 1 183 ? -4.120 5.458 -6.240 1.00 49.44 183 ASP A CA 1
ATOM 1301 C C . ASP A 1 183 ? -3.909 6.078 -4.843 1.00 49.44 183 ASP A C 1
ATOM 1303 O O . ASP A 1 183 ? -4.681 6.922 -4.401 1.00 49.44 183 ASP A O 1
ATOM 1307 N N . CYS A 1 184 ? -2.861 5.696 -4.104 1.00 45.56 184 CYS A N 1
ATOM 1308 C CA . CYS A 1 184 ? -2.463 6.436 -2.902 1.00 45.56 184 CYS A CA 1
ATOM 1309 C C . CYS A 1 184 ? -1.827 7.779 -3.281 1.00 45.56 184 CYS A C 1
ATOM 1311 O O . CYS A 1 184 ? -0.775 7.817 -3.922 1.00 45.56 184 CYS A O 1
ATOM 1313 N N . HIS A 1 185 ? -2.421 8.879 -2.827 1.00 40.34 185 HIS A N 1
ATOM 1314 C CA . HIS A 1 185 ? -1.832 10.204 -2.948 1.00 40.34 185 HIS A CA 1
ATOM 1315 C C . HIS A 1 185 ? -0.805 10.432 -1.841 1.00 40.34 185 HIS A C 1
ATOM 1317 O O . HIS A 1 185 ? -1.116 11.039 -0.831 1.00 40.34 185 HIS A O 1
ATOM 1323 N N . CYS A 1 186 ? 0.455 10.044 -2.007 1.00 42.69 186 CYS A N 1
ATOM 1324 C CA . CYS A 1 186 ? 1.504 10.684 -1.204 1.00 42.69 186 CYS A CA 1
ATOM 1325 C C . CYS A 1 186 ? 1.508 12.183 -1.594 1.00 42.69 186 CYS A C 1
ATOM 1327 O O . CYS A 1 186 ? 1.449 12.470 -2.786 1.00 42.69 186 CYS A O 1
ATOM 1329 N N . GLY A 1 187 ? 1.434 13.124 -0.638 1.00 28.61 187 GLY A N 1
ATOM 1330 C CA . GLY A 1 187 ? 1.129 14.554 -0.895 1.00 28.61 187 GLY A CA 1
ATOM 1331 C C . GLY A 1 187 ? 1.995 15.247 -1.970 1.00 28.61 187 GLY A C 1
ATOM 1332 O O . GLY A 1 187 ? 2.976 14.662 -2.406 1.00 28.61 187 GLY A O 1
ATOM 1333 N N . GLU A 1 188 ? 1.607 16.467 -2.399 1.00 22.58 188 GLU A N 1
ATOM 1334 C CA . GLU A 1 188 ? 2.191 17.259 -3.517 1.00 22.58 188 GLU A CA 1
ATOM 1335 C C . GLU A 1 188 ? 3.614 16.842 -3.923 1.00 22.58 188 GLU A C 1
ATOM 1337 O O . GLU A 1 188 ? 4.572 17.056 -3.185 1.00 22.58 188 GLU A O 1
ATOM 1342 N N . GLY A 1 189 ? 3.752 16.246 -5.110 1.00 33.31 189 GLY A N 1
ATOM 1343 C CA . GLY A 1 189 ? 4.976 15.536 -5.451 1.00 33.31 189 GLY A CA 1
ATOM 1344 C C . GLY A 1 189 ? 5.070 14.242 -4.652 1.00 33.31 189 GLY A C 1
ATOM 1345 O O . GLY A 1 189 ? 5.714 14.196 -3.607 1.00 33.31 189 GLY A O 1
ATOM 1346 N N . CYS A 1 190 ? 4.483 13.158 -5.180 1.00 35.91 190 CYS A N 1
ATOM 1347 C CA . CYS A 1 190 ? 4.812 11.828 -4.687 1.00 35.91 190 CYS A CA 1
ATOM 1348 C C . CYS A 1 190 ? 6.347 11.692 -4.745 1.00 35.91 190 CYS A C 1
ATOM 1350 O O . CYS A 1 190 ? 7.001 11.622 -5.782 1.00 35.91 190 CYS A O 1
ATOM 1352 N N . HIS A 1 191 ? 6.968 11.786 -3.591 1.00 38.50 191 HIS A N 1
ATOM 1353 C CA . HIS A 1 191 ? 8.334 11.407 -3.382 1.00 38.50 191 HIS A CA 1
ATOM 1354 C C . HIS A 1 191 ? 8.193 10.135 -2.573 1.00 38.50 191 HIS A C 1
ATOM 1356 O O . HIS A 1 191 ? 8.194 10.163 -1.345 1.00 38.50 191 HIS A O 1
ATOM 1362 N N . CYS A 1 192 ? 8.011 9.003 -3.266 1.00 43.69 192 CYS A N 1
ATOM 1363 C CA . CYS A 1 192 ? 8.497 7.752 -2.704 1.00 43.69 192 CYS A CA 1
ATOM 1364 C C . CYS A 1 192 ? 9.967 8.026 -2.350 1.00 43.69 192 CYS A C 1
ATOM 1366 O O . CYS A 1 192 ? 10.797 8.114 -3.251 1.00 43.69 192 CYS A O 1
ATOM 1368 N N . ASN A 1 193 ? 10.259 8.301 -1.077 1.00 46.47 193 ASN A N 1
ATOM 1369 C CA . ASN A 1 193 ? 11.630 8.440 -0.605 1.00 46.47 193 ASN A CA 1
ATOM 1370 C C . ASN A 1 193 ? 12.318 7.075 -0.706 1.00 46.47 193 ASN A C 1
ATOM 1372 O O . ASN A 1 193 ? 11.651 6.063 -0.910 1.00 46.47 193 ASN A O 1
ATOM 1376 N N . GLU A 1 194 ? 13.643 7.070 -0.606 1.00 52.72 194 GLU A N 1
ATOM 1377 C CA . GLU A 1 194 ? 14.512 5.913 -0.841 1.00 52.72 194 GLU A CA 1
ATOM 1378 C C . GLU A 1 194 ? 13.895 4.550 -0.461 1.00 52.72 194 GLU A C 1
ATOM 1380 O O . GLU A 1 194 ? 13.519 4.331 0.689 1.00 52.72 194 GLU A O 1
ATOM 1385 N N . GLY A 1 195 ? 13.800 3.626 -1.427 1.00 54.19 195 GLY A N 1
ATOM 1386 C CA . GLY A 1 195 ? 13.508 2.209 -1.166 1.00 54.19 195 GLY A CA 1
ATOM 1387 C C . GLY A 1 195 ? 12.039 1.758 -1.187 1.00 54.19 195 GLY A C 1
ATOM 1388 O O . GLY A 1 195 ? 11.756 0.604 -0.842 1.00 54.19 195 GLY A O 1
ATOM 1389 N N . CYS A 1 196 ? 11.087 2.587 -1.621 1.00 58.97 196 CYS A N 1
ATOM 1390 C CA . CYS A 1 196 ? 9.671 2.206 -1.665 1.00 58.97 196 CYS A CA 1
ATOM 1391 C C . CYS A 1 196 ? 9.314 1.293 -2.859 1.00 58.97 196 CYS A C 1
ATOM 1393 O O . CYS A 1 196 ? 9.987 1.248 -3.894 1.00 58.97 196 CYS A O 1
ATOM 1395 N N . LYS A 1 197 ? 8.191 0.568 -2.725 1.00 62.78 197 LYS A N 1
ATOM 1396 C CA . LYS A 1 197 ? 7.500 -0.121 -3.830 1.00 62.78 197 LYS A CA 1
ATOM 1397 C C . LYS A 1 197 ? 6.218 0.643 -4.156 1.00 62.78 197 LYS A C 1
ATOM 1399 O O . LYS A 1 197 ? 5.279 0.592 -3.366 1.00 62.78 197 LYS A O 1
ATOM 1404 N N . CYS A 1 198 ? 6.196 1.333 -5.288 1.00 63.75 198 CYS A N 1
ATOM 1405 C CA . CYS A 1 198 ? 5.124 2.248 -5.667 1.00 63.75 198 CYS A CA 1
ATOM 1406 C C . CYS A 1 198 ? 4.182 1.577 -6.690 1.00 63.75 198 CYS A C 1
ATOM 1408 O O . CYS A 1 198 ? 4.623 0.806 -7.555 1.00 63.75 198 CYS A O 1
ATOM 1410 N N . GLY A 1 199 ? 2.876 1.832 -6.550 1.00 61.78 199 GLY A N 1
ATOM 1411 C CA . GLY A 1 199 ? 1.841 1.414 -7.504 1.00 61.78 199 GLY A CA 1
ATOM 1412 C C . GLY A 1 199 ? 1.941 2.180 -8.826 1.00 61.78 199 GLY A C 1
ATOM 1413 O O . GLY A 1 199 ? 2.936 2.857 -9.069 1.00 61.78 199 GLY A O 1
ATOM 1414 N N . SER A 1 200 ? 0.950 2.039 -9.706 1.00 64.88 200 SER A N 1
ATOM 1415 C CA . SER A 1 200 ? 0.903 2.810 -10.958 1.00 64.88 200 SER A CA 1
ATOM 1416 C C . SER A 1 200 ? 0.648 4.299 -10.696 1.00 64.88 200 SER A C 1
ATOM 1418 O O . SER A 1 200 ? 0.175 4.651 -9.614 1.00 64.88 200 SER A O 1
ATOM 1420 N N . ASN A 1 201 ? 0.945 5.167 -11.671 1.00 63.81 201 ASN A N 1
ATOM 1421 C CA . ASN A 1 201 ? 0.680 6.616 -11.606 1.00 63.81 201 ASN A CA 1
ATOM 1422 C C . ASN A 1 201 ? 1.361 7.347 -10.430 1.00 63.81 201 ASN A C 1
ATOM 1424 O O . ASN A 1 201 ? 0.847 8.342 -9.918 1.00 63.81 201 ASN A O 1
ATOM 1428 N N . CYS A 1 202 ? 2.516 6.858 -9.970 1.00 62.94 202 CYS A N 1
ATOM 1429 C CA . CYS A 1 202 ? 3.254 7.451 -8.853 1.00 62.94 202 CYS A CA 1
ATOM 1430 C C . CYS A 1 202 ? 4.372 8.385 -9.338 1.00 62.94 202 CYS A C 1
ATOM 1432 O O . CYS A 1 202 ? 5.008 8.127 -10.359 1.00 62.94 202 CYS A O 1
ATOM 1434 N N . HIS A 1 203 ? 4.697 9.413 -8.549 1.00 62.84 203 HIS A N 1
ATOM 1435 C CA . HIS A 1 203 ? 6.014 10.055 -8.614 1.00 62.84 203 HIS A CA 1
ATOM 1436 C C . HIS A 1 203 ? 6.957 9.378 -7.587 1.00 62.84 203 HIS A C 1
ATOM 1438 O O . HIS A 1 203 ? 6.560 9.065 -6.461 1.00 62.84 203 HIS A O 1
ATOM 1444 N N . CYS A 1 204 ? 8.198 9.085 -7.973 1.00 67.69 204 CYS A N 1
ATOM 1445 C CA . CYS A 1 204 ? 9.211 8.401 -7.163 1.00 67.69 204 CYS A CA 1
ATOM 1446 C C . CYS A 1 204 ? 10.486 9.274 -7.104 1.00 67.69 204 CYS A C 1
ATOM 1448 O O . CYS A 1 204 ? 10.827 9.865 -8.123 1.00 67.69 204 CYS A O 1
ATOM 1450 N N . THR A 1 205 ? 11.222 9.360 -5.979 1.00 69.38 205 THR A N 1
ATOM 1451 C CA . THR A 1 205 ? 12.541 10.050 -5.949 1.00 69.38 205 THR A CA 1
ATOM 1452 C C . THR A 1 205 ? 13.690 9.106 -6.228 1.00 69.38 205 THR A C 1
ATOM 1454 O O . THR A 1 205 ? 14.039 8.925 -7.383 1.00 69.38 205 THR A O 1
ATOM 1457 N N . LYS A 1 206 ? 14.291 8.526 -5.188 1.00 72.38 206 LYS A N 1
ATOM 1458 C CA . LYS A 1 206 ? 15.543 7.782 -5.273 1.00 72.38 206 LYS A CA 1
ATOM 1459 C C . LYS A 1 206 ? 15.307 6.296 -5.030 1.00 72.38 206 LYS A C 1
ATOM 1461 O O . LYS A 1 206 ? 14.532 5.944 -4.148 1.00 72.38 206 LYS A O 1
ATOM 1466 N N . ASP A 1 207 ? 15.964 5.426 -5.791 1.00 73.19 207 ASP A N 1
ATOM 1467 C CA . ASP A 1 207 ? 16.107 3.992 -5.478 1.00 73.19 207 ASP A CA 1
ATOM 1468 C C . ASP A 1 207 ? 14.787 3.214 -5.245 1.00 73.19 207 ASP A C 1
ATOM 1470 O O . ASP A 1 207 ? 14.722 2.261 -4.464 1.00 73.19 207 ASP A O 1
ATOM 1474 N N . ASN A 1 208 ? 13.708 3.591 -5.937 1.00 70.56 208 ASN A N 1
ATOM 1475 C CA . ASN A 1 208 ? 12.395 2.952 -5.788 1.00 70.56 208 ASN A CA 1
ATOM 1476 C C . ASN A 1 208 ? 12.160 1.809 -6.779 1.00 70.56 208 ASN A C 1
ATOM 1478 O O . ASN A 1 208 ? 12.852 1.673 -7.788 1.00 70.56 208 ASN A O 1
ATOM 1482 N N . LYS A 1 209 ? 11.136 0.992 -6.517 1.00 74.06 209 LYS A N 1
ATOM 1483 C CA . LYS A 1 209 ? 10.537 0.078 -7.502 1.00 74.06 209 LYS A CA 1
ATOM 1484 C C . LYS A 1 209 ? 9.161 0.607 -7.887 1.00 74.06 209 LYS A C 1
ATOM 1486 O O . LYS A 1 209 ? 8.267 0.575 -7.046 1.00 74.06 209 LYS A O 1
ATOM 1491 N N . CYS A 1 210 ? 8.989 1.071 -9.119 1.00 73.69 210 CYS A N 1
ATOM 1492 C CA . CYS A 1 210 ? 7.753 1.717 -9.567 1.00 73.69 210 CYS A CA 1
ATOM 1493 C C . CYS A 1 210 ? 7.020 0.818 -10.586 1.00 73.69 210 CYS A C 1
ATOM 1495 O O . CYS A 1 210 ? 7.644 0.193 -11.451 1.00 73.69 210 CYS A O 1
ATOM 1497 N N . SER A 1 211 ? 5.696 0.710 -10.435 1.00 79.25 211 SER A N 1
ATOM 1498 C CA . SER A 1 211 ? 4.814 -0.006 -11.373 1.00 79.25 211 SER A CA 1
ATOM 1499 C C . SER A 1 211 ? 4.634 0.818 -12.667 1.00 79.25 211 SER A C 1
ATOM 1501 O O . SER A 1 211 ? 5.302 1.843 -12.799 1.00 79.25 211 SER A O 1
ATOM 1503 N N . PRO A 1 212 ? 3.826 0.382 -13.655 1.00 79.06 212 PRO A N 1
ATOM 1504 C CA . PRO A 1 212 ? 3.669 1.137 -14.898 1.00 79.06 212 PRO A CA 1
ATOM 1505 C C . PRO A 1 212 ? 3.196 2.584 -14.707 1.00 79.06 212 PRO A C 1
ATOM 1507 O O . PRO A 1 212 ? 2.579 2.904 -13.687 1.00 79.06 212 PRO A O 1
ATOM 1510 N N . ASP A 1 213 ? 3.474 3.432 -15.697 1.00 78.12 213 ASP A N 1
ATOM 1511 C CA . ASP A 1 213 ? 2.988 4.820 -15.788 1.00 78.12 213 ASP A CA 1
ATOM 1512 C C . ASP A 1 213 ? 3.457 5.739 -14.637 1.00 78.12 213 ASP A C 1
ATOM 1514 O O . ASP A 1 213 ? 2.721 6.595 -14.151 1.00 78.12 213 ASP A O 1
ATOM 1518 N N . CYS A 1 214 ? 4.689 5.558 -14.149 1.00 75.56 214 CYS A N 1
ATOM 1519 C CA . CYS A 1 214 ? 5.254 6.361 -13.055 1.00 75.56 214 CYS A CA 1
ATOM 1520 C C . CYS A 1 214 ? 6.256 7.422 -13.533 1.00 75.56 214 CYS A C 1
ATOM 1522 O O . CYS A 1 214 ? 6.976 7.229 -14.510 1.00 75.56 214 CYS A O 1
ATOM 1524 N N . HIS A 1 215 ? 6.392 8.507 -12.771 1.00 77.94 215 HIS A N 1
ATOM 1525 C CA . HIS A 1 215 ? 7.467 9.493 -12.900 1.00 77.94 215 HIS A CA 1
ATOM 1526 C C . HIS A 1 215 ? 8.581 9.207 -11.883 1.00 77.94 215 HIS A C 1
ATOM 1528 O O . HIS A 1 215 ? 8.443 9.486 -10.697 1.00 77.94 215 HIS A O 1
ATOM 1534 N N . CYS A 1 216 ? 9.702 8.660 -12.337 1.00 80.31 216 CYS A N 1
ATOM 1535 C CA . CYS A 1 216 ? 10.819 8.210 -11.520 1.00 80.31 216 CYS A CA 1
ATOM 1536 C C . CYS A 1 216 ? 11.990 9.213 -11.482 1.00 80.31 216 CYS A C 1
ATOM 1538 O O . CYS A 1 216 ? 12.499 9.633 -12.521 1.00 80.31 216 CYS A O 1
ATOM 1540 N N . GLY A 1 217 ? 12.475 9.541 -10.284 1.00 79.00 217 GLY A N 1
ATOM 1541 C CA . GLY A 1 217 ? 13.746 10.222 -10.035 1.00 79.00 217 GLY A CA 1
ATOM 1542 C C . GLY A 1 217 ? 14.951 9.271 -10.099 1.00 79.00 217 GLY A C 1
ATOM 1543 O O . GLY A 1 217 ? 14.863 8.192 -10.671 1.00 79.00 217 GLY A O 1
ATOM 1544 N N . GLU A 1 218 ? 16.085 9.676 -9.528 1.00 84.25 218 GLU A N 1
ATOM 1545 C CA . GLU A 1 218 ? 17.379 8.987 -9.649 1.00 84.25 218 GLU A CA 1
ATOM 1546 C C . GLU A 1 218 ? 17.358 7.499 -9.216 1.00 84.25 218 GLU A C 1
ATOM 1548 O O . GLU A 1 218 ? 16.811 7.140 -8.176 1.00 84.25 218 GLU A O 1
ATOM 1553 N N . GLY A 1 219 ? 17.994 6.606 -9.981 1.00 83.12 219 GLY A N 1
ATOM 1554 C CA . GLY A 1 219 ? 18.301 5.238 -9.525 1.00 83.12 219 GLY A CA 1
ATOM 1555 C C . GLY A 1 219 ? 17.105 4.281 -9.388 1.00 83.12 219 GLY A C 1
ATOM 1556 O O . GLY A 1 219 ? 17.245 3.168 -8.875 1.00 83.12 219 GLY A O 1
ATOM 1557 N N . CYS A 1 220 ? 15.915 4.665 -9.848 1.00 84.00 220 CYS A N 1
ATOM 1558 C CA . CYS A 1 220 ? 14.719 3.834 -9.721 1.00 84.00 220 CYS A CA 1
ATOM 1559 C C . CYS A 1 220 ? 14.731 2.612 -10.666 1.00 84.00 220 CYS A C 1
ATOM 1561 O O . CYS A 1 220 ? 15.329 2.619 -11.741 1.00 84.00 220 CYS A O 1
ATOM 1563 N N . ASN A 1 221 ? 14.020 1.549 -10.283 1.00 86.50 221 ASN A N 1
ATOM 1564 C CA . ASN A 1 221 ? 13.655 0.434 -11.157 1.00 86.50 221 ASN A CA 1
ATOM 1565 C C . ASN A 1 221 ? 12.187 0.606 -11.562 1.00 86.50 221 ASN A C 1
ATOM 1567 O O . ASN A 1 221 ? 11.296 0.431 -10.730 1.00 86.50 221 ASN A O 1
ATOM 1571 N N . CYS A 1 222 ? 11.940 0.957 -12.816 1.00 87.31 222 CYS A N 1
ATOM 1572 C CA . CYS A 1 222 ? 10.622 1.325 -13.318 1.00 87.31 222 CYS A CA 1
ATOM 1573 C C . CYS A 1 222 ? 10.143 0.276 -14.329 1.00 87.31 222 CYS A C 1
ATOM 1575 O O . CYS A 1 222 ? 10.932 -0.215 -15.138 1.00 87.31 222 CYS A O 1
ATOM 1577 N N . ASN A 1 223 ? 8.864 -0.094 -14.254 1.00 88.56 223 ASN A N 1
ATOM 1578 C CA . ASN A 1 223 ? 8.222 -0.978 -15.230 1.00 88.56 223 ASN A CA 1
ATOM 1579 C C . ASN A 1 223 ? 7.856 -0.202 -16.514 1.00 88.56 223 ASN A C 1
ATOM 1581 O O . ASN A 1 223 ? 8.472 0.815 -16.815 1.00 88.56 223 ASN A O 1
ATOM 1585 N N . GLU A 1 224 ? 6.916 -0.722 -17.300 1.00 90.69 224 GLU A N 1
ATOM 1586 C CA . GLU A 1 224 ? 6.508 -0.173 -18.595 1.00 90.69 224 GLU A CA 1
ATOM 1587 C C . GLU A 1 224 ? 5.931 1.253 -18.508 1.00 90.69 224 GLU A C 1
ATOM 1589 O O . GLU A 1 224 ? 5.228 1.578 -17.554 1.00 90.69 224 GLU A O 1
ATOM 1594 N N . GLY A 1 225 ? 6.194 2.096 -19.512 1.00 88.44 225 GLY A N 1
ATOM 1595 C CA . GLY A 1 225 ? 5.500 3.386 -19.663 1.00 88.44 225 GLY A CA 1
ATOM 1596 C C . GLY A 1 225 ? 5.954 4.496 -18.709 1.00 88.44 225 GLY A C 1
ATOM 1597 O O . GLY A 1 225 ? 5.273 5.506 -18.559 1.00 88.44 225 GLY A O 1
ATOM 1598 N N . CYS A 1 226 ? 7.090 4.334 -18.029 1.00 88.12 226 CYS A N 1
ATOM 1599 C CA . CYS A 1 226 ? 7.540 5.293 -17.021 1.00 88.12 226 CYS A CA 1
ATOM 1600 C C . CYS A 1 226 ? 8.364 6.452 -17.606 1.00 88.12 226 CYS A C 1
ATOM 1602 O O . CYS A 1 226 ? 9.119 6.293 -18.566 1.00 88.12 226 CYS A O 1
ATOM 1604 N N . TYR A 1 227 ? 8.297 7.610 -16.950 1.00 89.81 227 TYR A N 1
ATOM 1605 C CA . TYR A 1 227 ? 9.194 8.745 -17.164 1.00 89.81 227 TYR A CA 1
ATOM 1606 C C . TYR A 1 227 ? 10.349 8.682 -16.157 1.00 89.81 227 TYR A C 1
ATOM 1608 O O . TYR A 1 227 ? 10.157 8.992 -14.987 1.00 89.81 227 TYR A O 1
ATOM 1616 N N . CYS A 1 228 ? 11.539 8.276 -16.588 1.00 91.12 228 CYS A N 1
ATOM 1617 C CA . CYS A 1 228 ? 12.735 8.102 -15.765 1.00 91.12 228 CYS A CA 1
ATOM 1618 C C . CYS A 1 228 ? 13.715 9.286 -15.896 1.00 91.12 228 CYS A C 1
ATOM 1620 O O . CYS A 1 228 ? 14.072 9.670 -17.011 1.00 91.12 228 CYS A O 1
ATOM 1622 N N . ASN A 1 229 ? 14.223 9.799 -14.770 1.00 90.44 229 ASN A N 1
ATOM 1623 C CA . ASN A 1 229 ? 15.279 10.816 -14.745 1.00 90.44 229 ASN A CA 1
ATOM 1624 C C . ASN A 1 229 ? 16.681 10.208 -14.950 1.00 90.44 229 ASN A C 1
ATOM 1626 O O . ASN A 1 229 ? 17.002 9.790 -16.058 1.00 90.44 229 ASN A O 1
ATOM 1630 N N . GLU A 1 230 ? 17.531 10.176 -13.919 1.00 92.38 230 GLU A N 1
ATOM 1631 C CA . GLU A 1 230 ? 18.938 9.773 -14.039 1.00 92.38 230 GLU A CA 1
ATOM 1632 C C . GLU A 1 230 ? 19.183 8.357 -13.500 1.00 92.38 230 GLU A C 1
ATOM 1634 O O . GLU A 1 230 ? 18.666 7.984 -12.446 1.00 92.38 230 GLU A O 1
ATOM 1639 N N . GLY A 1 231 ? 19.986 7.551 -14.197 1.00 90.94 231 GLY A N 1
ATOM 1640 C CA . GLY A 1 231 ? 20.533 6.302 -13.645 1.00 90.94 231 GLY A CA 1
ATOM 1641 C C . GLY A 1 231 ? 19.514 5.195 -13.325 1.00 90.94 231 GLY A C 1
ATOM 1642 O O . GLY A 1 231 ? 19.822 4.264 -12.579 1.00 90.94 231 GLY A O 1
ATOM 1643 N N . CYS A 1 232 ? 18.301 5.268 -13.864 1.00 92.25 232 CYS A N 1
ATOM 1644 C CA . CYS A 1 232 ? 17.241 4.288 -13.655 1.00 92.25 232 CYS A CA 1
ATOM 1645 C C . CYS A 1 232 ? 17.441 3.017 -14.493 1.00 92.25 232 CYS A C 1
ATOM 1647 O O . CYS A 1 232 ? 18.108 3.008 -15.532 1.00 92.25 232 CYS A O 1
ATOM 1649 N N . LYS A 1 233 ? 16.789 1.930 -14.069 1.00 94.75 233 LYS A N 1
ATOM 1650 C CA . LYS A 1 233 ? 16.529 0.746 -14.899 1.00 94.75 233 LYS A CA 1
ATOM 1651 C C . LYS A 1 233 ? 15.067 0.772 -15.321 1.00 94.75 233 LYS A C 1
ATOM 1653 O O . LYS A 1 233 ? 14.199 0.617 -14.467 1.00 94.75 233 LYS A O 1
ATOM 1658 N N . CYS A 1 234 ? 14.804 0.959 -16.604 1.00 93.19 234 CYS A N 1
ATOM 1659 C CA . CYS A 1 234 ? 13.461 1.177 -17.127 1.00 93.19 234 CYS A CA 1
ATOM 1660 C C . CYS A 1 234 ? 13.016 -0.015 -17.996 1.00 93.19 234 CYS A C 1
ATOM 1662 O O . CYS A 1 234 ? 13.810 -0.594 -18.754 1.00 93.19 234 CYS A O 1
ATOM 1664 N N . GLY A 1 235 ? 11.753 -0.413 -17.827 1.00 92.06 235 GLY A N 1
ATOM 1665 C CA . GLY A 1 235 ? 11.057 -1.399 -18.651 1.00 92.06 235 GLY A CA 1
ATOM 1666 C C . GLY A 1 235 ? 10.797 -0.871 -20.061 1.00 92.06 235 GLY A C 1
ATOM 1667 O O . GLY A 1 235 ? 11.408 0.108 -20.480 1.00 92.06 235 GLY A O 1
ATOM 1668 N N . SER A 1 236 ? 9.938 -1.545 -20.822 1.00 92.81 236 SER A N 1
ATOM 1669 C CA . SER A 1 236 ? 9.635 -1.123 -22.194 1.00 92.81 236 SER A CA 1
ATOM 1670 C C . SER A 1 236 ? 8.865 0.202 -22.237 1.00 92.81 236 SER A C 1
ATOM 1672 O O . SER A 1 236 ? 8.276 0.608 -21.232 1.00 92.81 236 SER A O 1
ATOM 1674 N N . ASN A 1 237 ? 8.838 0.874 -23.391 1.00 94.62 237 ASN A N 1
ATOM 1675 C CA . ASN A 1 237 ? 8.005 2.066 -23.621 1.00 94.62 237 ASN A CA 1
ATOM 1676 C C . ASN A 1 237 ? 8.263 3.238 -22.647 1.00 94.62 237 ASN A C 1
ATOM 1678 O O . ASN A 1 237 ? 7.369 4.038 -22.382 1.00 94.62 237 ASN A O 1
ATOM 1682 N N . CYS A 1 238 ? 9.463 3.345 -22.068 1.00 93.69 238 CYS A N 1
ATOM 1683 C CA . CYS A 1 238 ? 9.786 4.405 -21.110 1.00 93.69 238 CYS A CA 1
ATOM 1684 C C . CYS A 1 238 ? 10.368 5.654 -21.788 1.00 93.69 238 CYS A C 1
ATOM 1686 O O . CYS A 1 238 ? 11.047 5.575 -22.813 1.00 93.69 238 CYS A O 1
ATOM 1688 N N . HIS A 1 239 ? 10.175 6.809 -21.154 1.00 94.94 239 HIS A N 1
ATOM 1689 C CA . HIS A 1 239 ? 10.858 8.059 -21.480 1.00 94.94 239 HIS A CA 1
ATOM 1690 C C . HIS A 1 239 ? 11.974 8.310 -20.466 1.00 94.94 239 HIS A C 1
ATOM 1692 O O . HIS A 1 239 ? 11.707 8.540 -19.294 1.00 94.94 239 HIS A O 1
ATOM 1698 N N . CYS A 1 240 ? 13.227 8.281 -20.897 1.00 94.25 240 CYS A N 1
ATOM 1699 C CA . CYS A 1 240 ? 14.404 8.289 -20.035 1.00 94.25 240 CYS A CA 1
ATOM 1700 C C . CYS A 1 240 ? 15.288 9.497 -20.356 1.00 94.25 240 CYS A C 1
ATOM 1702 O O . CYS A 1 240 ? 15.582 9.715 -21.527 1.00 94.25 240 CYS A O 1
ATOM 1704 N N . THR A 1 241 ? 15.744 10.273 -19.367 1.00 94.00 241 THR A N 1
ATOM 1705 C CA . THR A 1 241 ? 16.506 11.509 -19.646 1.00 94.00 241 THR A CA 1
ATOM 1706 C C . THR A 1 241 ? 18.019 11.318 -19.690 1.00 94.00 241 THR A C 1
ATOM 1708 O O . THR A 1 241 ? 18.625 11.748 -20.667 1.00 94.00 241 THR A O 1
ATOM 1711 N N . LYS A 1 242 ? 18.646 10.692 -18.684 1.00 94.38 242 LYS A N 1
ATOM 1712 C CA . LYS A 1 242 ? 20.114 10.596 -18.620 1.00 94.38 242 LYS A CA 1
ATOM 1713 C C . LYS A 1 242 ? 20.639 9.303 -17.992 1.00 94.38 242 LYS A C 1
ATOM 1715 O O . LYS A 1 242 ? 20.136 8.856 -16.967 1.00 94.38 242 LYS A O 1
ATOM 1720 N N . ASP A 1 243 ? 21.675 8.714 -18.591 1.00 94.62 243 ASP A N 1
ATOM 1721 C CA . ASP A 1 243 ? 22.459 7.597 -18.029 1.00 94.62 243 ASP A CA 1
ATOM 1722 C C . ASP A 1 243 ? 21.625 6.368 -17.592 1.00 94.62 243 ASP A C 1
ATOM 1724 O O . ASP A 1 243 ? 22.015 5.585 -16.722 1.00 94.62 243 ASP A O 1
ATOM 1728 N N . ASN A 1 244 ? 20.460 6.164 -18.212 1.00 94.62 244 ASN A N 1
ATOM 1729 C CA . ASN A 1 244 ? 19.542 5.080 -17.866 1.00 94.62 244 ASN A CA 1
ATOM 1730 C C . ASN A 1 244 ? 19.910 3.763 -18.559 1.00 94.62 244 ASN A C 1
ATOM 1732 O O . ASN A 1 244 ? 20.599 3.731 -19.581 1.00 94.62 244 ASN A O 1
ATOM 1736 N N . LYS A 1 245 ? 19.408 2.653 -18.015 1.00 95.88 245 LYS A N 1
ATOM 1737 C CA . LYS A 1 245 ? 19.361 1.349 -18.688 1.00 95.88 245 LYS A CA 1
ATOM 1738 C C . LYS A 1 245 ? 17.934 1.090 -19.142 1.00 95.88 245 LYS A C 1
ATOM 1740 O O . LYS A 1 245 ? 17.061 0.905 -18.297 1.00 95.88 245 LYS A O 1
ATOM 1745 N N . CYS A 1 246 ? 17.718 1.045 -20.447 1.00 93.06 246 CYS A N 1
ATOM 1746 C CA . CYS A 1 246 ? 16.388 1.002 -21.037 1.00 93.06 246 CYS A CA 1
ATOM 1747 C C . CYS A 1 246 ? 16.145 -0.334 -21.740 1.00 93.06 246 CYS A C 1
ATOM 1749 O O . CYS A 1 246 ? 16.978 -0.800 -22.525 1.00 93.06 246 CYS A O 1
ATOM 1751 N N . SER A 1 247 ? 14.992 -0.937 -21.458 1.00 94.06 247 SER A N 1
ATOM 1752 C CA . SER A 1 247 ? 14.464 -2.079 -22.213 1.00 94.06 247 SER A CA 1
ATOM 1753 C C . SER A 1 247 ? 13.931 -1.604 -23.583 1.00 94.06 247 SER A C 1
ATOM 1755 O O . SER A 1 247 ? 14.102 -0.426 -23.900 1.00 94.06 247 SER A O 1
ATOM 1757 N N . PRO A 1 248 ? 13.378 -2.486 -24.438 1.00 93.31 248 PRO A N 1
ATOM 1758 C CA . PRO A 1 248 ? 12.987 -2.104 -25.792 1.00 93.31 248 PRO A CA 1
ATOM 1759 C C . PRO A 1 248 ? 12.007 -0.927 -25.883 1.00 93.31 248 PRO A C 1
ATOM 1761 O O . PRO A 1 248 ? 11.290 -0.625 -24.926 1.00 93.31 248 PRO A O 1
ATOM 1764 N N . ASP A 1 249 ? 11.978 -0.292 -27.054 1.00 95.06 249 ASP A N 1
ATOM 1765 C CA . ASP A 1 249 ? 10.984 0.723 -27.438 1.00 95.06 249 ASP A CA 1
ATOM 1766 C C . ASP A 1 249 ? 10.962 1.974 -26.535 1.00 95.06 249 ASP A C 1
ATOM 1768 O O . ASP A 1 249 ? 9.937 2.628 -26.351 1.00 95.06 249 ASP A O 1
ATOM 1772 N N . CYS A 1 250 ? 12.102 2.331 -25.938 1.00 94.19 250 CYS A N 1
ATOM 1773 C CA . CYS A 1 250 ? 12.216 3.516 -25.085 1.00 94.19 250 CYS A CA 1
ATOM 1774 C C . CYS A 1 250 ? 12.658 4.765 -25.858 1.00 94.19 250 CYS A C 1
ATOM 1776 O O . CYS A 1 250 ? 13.444 4.701 -26.806 1.00 94.19 250 CYS A O 1
ATOM 1778 N N . HIS A 1 251 ? 12.247 5.931 -25.365 1.00 94.94 251 HIS A N 1
ATOM 1779 C CA . HIS A 1 251 ? 12.814 7.222 -25.745 1.00 94.94 251 HIS A CA 1
ATOM 1780 C C . HIS A 1 251 ? 13.924 7.603 -24.763 1.00 94.94 251 HIS A C 1
ATOM 1782 O O . HIS A 1 251 ? 13.654 7.962 -23.621 1.00 94.94 251 HIS A O 1
ATOM 1788 N N . CYS A 1 252 ? 15.171 7.527 -25.211 1.00 93.44 252 CYS A N 1
ATOM 1789 C CA . CYS A 1 252 ? 16.375 7.736 -24.421 1.00 93.44 252 CYS A CA 1
ATOM 1790 C C . CYS A 1 252 ? 17.014 9.112 -24.698 1.00 93.44 252 CYS A C 1
ATOM 1792 O O . CYS A 1 252 ? 17.301 9.469 -25.843 1.00 93.44 252 CYS A O 1
ATOM 1794 N N . GLY A 1 253 ? 17.285 9.879 -23.646 1.00 92.19 253 GLY A N 1
ATOM 1795 C CA . GLY A 1 253 ? 18.137 11.067 -23.663 1.00 92.19 253 GLY A CA 1
ATOM 1796 C C . GLY A 1 253 ? 19.626 10.716 -23.553 1.00 92.19 253 GLY A C 1
ATOM 1797 O O . GLY A 1 253 ? 20.042 9.641 -23.967 1.00 92.19 253 GLY A O 1
ATOM 1798 N N . GLU A 1 254 ? 20.436 11.624 -23.017 1.00 94.06 254 GLU A N 1
ATOM 1799 C CA . GLU A 1 254 ? 21.904 11.551 -23.036 1.00 94.06 254 GLU A CA 1
ATOM 1800 C C . GLU A 1 254 ? 22.467 10.291 -22.343 1.00 94.06 254 GLU A C 1
ATOM 1802 O O . GLU A 1 254 ? 22.014 9.901 -21.265 1.00 94.06 254 GLU A O 1
ATOM 1807 N N . GLY A 1 255 ? 23.476 9.652 -22.945 1.00 92.38 255 GLY A N 1
ATOM 1808 C CA . GLY A 1 255 ? 24.315 8.648 -22.266 1.00 92.38 255 GLY A CA 1
ATOM 1809 C C . GLY A 1 255 ? 23.624 7.326 -21.898 1.00 92.38 255 GLY A C 1
ATOM 1810 O O . GLY A 1 255 ? 24.207 6.475 -21.220 1.00 92.38 255 GLY A O 1
ATOM 1811 N N . CYS A 1 256 ? 22.385 7.110 -22.340 1.00 93.75 256 CYS A N 1
ATOM 1812 C CA . CYS A 1 256 ? 21.620 5.920 -21.980 1.00 93.75 256 CYS A CA 1
ATOM 1813 C C . CYS A 1 256 ? 22.168 4.645 -22.654 1.00 93.75 256 CYS A C 1
ATOM 1815 O O . CYS A 1 256 ? 22.710 4.668 -23.761 1.00 93.75 256 CYS A O 1
ATOM 1817 N N . ASN A 1 257 ? 21.993 3.500 -21.989 1.00 95.25 257 ASN A N 1
ATOM 1818 C CA . ASN A 1 257 ? 22.208 2.172 -22.563 1.00 95.25 257 ASN A CA 1
ATOM 1819 C C . ASN A 1 257 ? 20.842 1.588 -22.933 1.00 95.25 257 ASN A C 1
ATOM 1821 O O . ASN A 1 257 ? 20.079 1.202 -22.046 1.00 95.25 257 ASN A O 1
ATOM 1825 N N . CYS A 1 258 ? 20.538 1.541 -24.223 1.00 92.81 258 CYS A N 1
ATOM 1826 C CA . CYS A 1 258 ? 19.217 1.208 -24.735 1.00 92.81 258 CYS A CA 1
ATOM 1827 C C . CYS A 1 258 ? 19.265 -0.133 -25.481 1.00 92.81 258 CYS A C 1
ATOM 1829 O O . CYS A 1 258 ? 20.194 -0.390 -26.248 1.00 92.81 258 CYS A O 1
ATOM 1831 N N . ASN A 1 259 ? 18.280 -0.994 -25.224 1.00 92.75 259 ASN A N 1
ATOM 1832 C CA . ASN A 1 259 ? 18.093 -2.256 -25.943 1.00 92.75 259 ASN A CA 1
ATOM 1833 C C . ASN A 1 259 ? 17.437 -2.007 -27.318 1.00 92.75 259 ASN A C 1
ATOM 1835 O O . ASN A 1 259 ? 17.602 -0.938 -27.891 1.00 92.75 259 ASN A O 1
ATOM 1839 N N . GLU A 1 260 ? 16.759 -3.008 -27.879 1.00 92.12 260 GLU A N 1
ATOM 1840 C CA . GLU A 1 260 ? 16.203 -2.974 -29.234 1.00 92.12 260 GLU A CA 1
ATOM 1841 C C . GLU A 1 260 ? 15.140 -1.881 -29.446 1.00 92.12 260 GLU A C 1
ATOM 1843 O O . GLU A 1 260 ? 14.323 -1.628 -28.566 1.00 92.12 260 GLU A O 1
ATOM 1848 N N . GLY A 1 261 ? 15.122 -1.258 -30.629 1.00 91.81 261 GLY A N 1
ATOM 1849 C CA . GLY A 1 261 ? 13.999 -0.407 -31.055 1.00 91.81 261 GLY A CA 1
ATOM 1850 C C . GLY A 1 261 ? 13.927 0.974 -30.396 1.00 91.81 261 GLY A C 1
ATOM 1851 O O . GLY A 1 261 ? 12.948 1.695 -30.567 1.00 91.81 261 GLY A O 1
ATOM 1852 N N . CYS A 1 262 ? 14.946 1.377 -29.636 1.00 93.38 262 CYS A N 1
ATOM 1853 C CA . CYS A 1 262 ? 14.908 2.635 -28.898 1.00 93.38 262 CYS A CA 1
ATOM 1854 C C . CYS A 1 262 ? 15.199 3.862 -29.777 1.00 93.38 262 CYS A C 1
ATOM 1856 O O . CYS A 1 262 ? 15.998 3.823 -30.717 1.00 93.38 262 CYS A O 1
ATOM 1858 N N . TYR A 1 263 ? 14.613 4.996 -29.394 1.00 94.25 263 TYR A N 1
ATOM 1859 C CA . TYR A 1 263 ? 14.958 6.320 -29.907 1.00 94.25 263 TYR A CA 1
ATOM 1860 C C . TYR A 1 263 ? 16.007 6.955 -28.994 1.00 94.25 263 TYR A C 1
ATOM 1862 O O . TYR A 1 263 ? 15.685 7.442 -27.914 1.00 94.25 263 TYR A O 1
ATOM 1870 N N . CYS A 1 264 ? 17.261 6.931 -29.427 1.00 91.56 264 CYS A N 1
ATOM 1871 C CA . CYS A 1 264 ? 18.433 7.404 -28.708 1.00 91.56 264 CYS A CA 1
ATOM 1872 C C . CYS A 1 264 ? 18.841 8.825 -29.137 1.00 91.56 264 CYS A C 1
ATOM 1874 O O . CYS A 1 264 ? 19.071 9.084 -30.321 1.00 91.56 264 CYS A O 1
ATOM 1876 N N . ASN A 1 265 ? 19.014 9.724 -28.167 1.00 91.12 265 ASN A N 1
ATOM 1877 C CA . ASN A 1 265 ? 19.661 11.018 -28.385 1.00 91.12 265 ASN A CA 1
ATOM 1878 C C . ASN A 1 265 ? 21.195 10.905 -28.251 1.00 91.12 265 ASN A C 1
ATOM 1880 O O . ASN A 1 265 ? 21.792 9.918 -28.676 1.00 91.12 265 ASN A O 1
ATOM 1884 N N . GLU A 1 266 ? 21.852 11.925 -27.702 1.00 91.50 266 GLU A N 1
ATOM 1885 C CA . GLU A 1 266 ? 23.308 12.065 -27.699 1.00 91.50 266 GLU A CA 1
ATOM 1886 C C . GLU A 1 266 ? 24.027 10.998 -26.855 1.00 91.50 266 GLU A C 1
ATOM 1888 O O . GLU A 1 266 ? 23.621 10.678 -25.736 1.00 91.50 266 GLU A O 1
ATOM 1893 N N . GLY A 1 267 ? 25.124 10.449 -27.384 1.00 90.12 267 GLY A N 1
ATOM 1894 C CA . GLY A 1 267 ? 26.073 9.646 -26.604 1.00 90.12 267 GLY A CA 1
ATOM 1895 C C . GLY A 1 267 ? 25.548 8.295 -26.104 1.00 90.12 267 GLY A C 1
ATOM 1896 O O . GLY A 1 267 ? 26.142 7.700 -25.202 1.00 90.12 267 GLY A O 1
ATOM 1897 N N . CYS A 1 268 ? 24.443 7.793 -26.655 1.00 92.31 268 CYS A N 1
ATOM 1898 C CA . CYS A 1 268 ? 23.843 6.540 -26.208 1.00 92.31 268 CYS A CA 1
ATOM 1899 C C . CYS A 1 268 ? 24.623 5.309 -26.690 1.00 92.31 268 CYS A C 1
ATOM 1901 O O . CYS A 1 268 ? 25.295 5.326 -27.724 1.00 92.31 268 CYS A O 1
ATOM 1903 N N . LYS A 1 269 ? 24.483 4.193 -25.967 1.00 94.06 269 LYS A N 1
ATOM 1904 C CA . LYS A 1 269 ? 24.837 2.853 -26.460 1.00 94.06 269 LYS A CA 1
ATOM 1905 C C . LYS A 1 269 ? 23.555 2.121 -26.812 1.00 94.06 269 LYS A C 1
ATOM 1907 O O . LYS A 1 269 ? 22.775 1.818 -25.914 1.00 94.06 269 LYS A O 1
ATOM 1912 N N . CYS A 1 270 ? 23.352 1.842 -28.090 1.00 90.88 270 CYS A N 1
ATOM 1913 C CA . CYS A 1 270 ? 22.080 1.349 -28.598 1.00 90.88 270 CYS A CA 1
ATOM 1914 C C . CYS A 1 270 ? 22.230 -0.072 -29.166 1.00 90.88 270 CYS A C 1
ATOM 1916 O O . CYS A 1 270 ? 23.203 -0.400 -29.863 1.00 90.88 270 CYS A O 1
ATOM 1918 N N . GLY A 1 271 ? 21.276 -0.931 -28.801 1.00 89.81 271 GLY A N 1
ATOM 1919 C CA . GLY A 1 271 ? 21.089 -2.270 -29.349 1.00 89.81 271 GLY A CA 1
ATOM 1920 C C . GLY A 1 271 ? 20.599 -2.225 -30.795 1.00 89.81 271 GLY A C 1
ATOM 1921 O O . GLY A 1 271 ? 20.634 -1.181 -31.438 1.00 89.81 271 GLY A O 1
ATOM 1922 N N . SER A 1 272 ? 20.169 -3.363 -31.329 1.00 88.56 272 SER A N 1
ATOM 1923 C CA . SER A 1 272 ? 19.697 -3.444 -32.715 1.00 88.56 272 SER A CA 1
ATOM 1924 C C . SER A 1 272 ? 18.457 -2.583 -32.971 1.00 88.56 272 SER A C 1
ATOM 1926 O O . SER A 1 272 ? 17.721 -2.248 -32.042 1.00 88.56 272 SER A O 1
ATOM 1928 N N . ASN A 1 273 ? 18.206 -2.233 -34.234 1.00 91.31 273 ASN A N 1
ATOM 1929 C CA . ASN A 1 273 ? 16.988 -1.534 -34.667 1.00 91.31 273 ASN A CA 1
ATOM 1930 C C . ASN A 1 273 ? 16.736 -0.168 -33.993 1.00 91.31 273 ASN A C 1
ATOM 1932 O O . ASN A 1 273 ? 15.602 0.303 -33.960 1.00 91.31 273 ASN A O 1
ATOM 1936 N N . CYS A 1 274 ? 17.762 0.485 -33.441 1.00 91.06 274 CYS A N 1
ATOM 1937 C CA . CYS A 1 274 ? 17.597 1.780 -32.779 1.00 91.06 274 CYS A CA 1
ATOM 1938 C C . CYS A 1 274 ? 17.668 2.957 -33.757 1.00 91.06 274 CYS A C 1
ATOM 1940 O O . CYS A 1 274 ? 18.345 2.902 -34.785 1.00 91.06 274 CYS A O 1
ATOM 1942 N N . HIS A 1 275 ? 17.024 4.062 -33.389 1.00 91.88 275 HIS A N 1
ATOM 1943 C CA . HIS A 1 275 ? 17.157 5.360 -34.046 1.00 91.88 275 HIS A CA 1
ATOM 1944 C C . HIS A 1 275 ? 18.051 6.265 -33.202 1.00 91.88 275 HIS A C 1
ATOM 1946 O O . HIS A 1 275 ? 17.642 6.698 -32.130 1.00 91.88 275 HIS A O 1
ATOM 1952 N N . CYS A 1 276 ? 19.256 6.566 -33.674 1.00 90.25 276 CYS A N 1
ATOM 1953 C CA . CYS A 1 276 ? 20.264 7.326 -32.938 1.00 90.25 276 CYS A CA 1
ATOM 1954 C C . CYS A 1 276 ? 20.552 8.651 -33.641 1.00 90.25 276 CYS A C 1
ATOM 1956 O O . CYS A 1 276 ? 20.679 8.666 -34.861 1.00 90.25 276 CYS A O 1
ATOM 1958 N N . THR A 1 277 ? 20.678 9.757 -32.906 1.00 86.12 277 THR A N 1
ATOM 1959 C CA . THR A 1 277 ? 20.885 11.080 -33.527 1.00 86.12 277 THR A CA 1
ATOM 1960 C C . THR A 1 277 ? 22.338 11.537 -33.550 1.00 86.12 277 THR A C 1
ATOM 1962 O O . THR A 1 277 ? 22.810 11.890 -34.625 1.00 86.12 277 THR A O 1
ATOM 1965 N N . LYS A 1 278 ? 23.034 11.554 -32.403 1.00 86.88 278 LYS A N 1
ATOM 1966 C CA . LYS A 1 278 ? 24.375 12.148 -32.276 1.00 86.88 278 LYS A CA 1
ATOM 1967 C C . LYS A 1 278 ? 25.317 11.322 -31.402 1.00 86.88 278 LYS A C 1
ATOM 1969 O O . LYS A 1 278 ? 24.905 10.814 -30.358 1.00 86.88 278 LYS A O 1
ATOM 1974 N N . ASP A 1 279 ? 26.575 11.191 -31.830 1.00 87.81 279 ASP A N 1
ATOM 1975 C CA . ASP A 1 279 ? 27.704 10.629 -31.059 1.00 87.81 279 ASP A CA 1
ATOM 1976 C C . ASP A 1 279 ? 27.433 9.257 -30.400 1.00 87.81 279 ASP A C 1
ATOM 1978 O O . ASP A 1 279 ? 28.031 8.888 -29.386 1.00 87.81 279 ASP A O 1
ATOM 1982 N N . SER A 1 280 ? 26.506 8.476 -30.960 1.00 89.38 280 SER A N 1
ATOM 1983 C CA . SER A 1 280 ? 26.030 7.226 -30.361 1.00 89.38 280 SER A CA 1
ATOM 1984 C C . SER A 1 280 ? 26.821 6.014 -30.845 1.00 89.38 280 SER A C 1
ATOM 1986 O O . SER A 1 280 ? 27.335 5.987 -31.962 1.00 89.38 280 SER A O 1
ATOM 1988 N N . LYS A 1 281 ? 26.899 4.975 -30.008 1.00 90.62 281 LYS A N 1
ATOM 1989 C CA . LYS A 1 281 ? 27.456 3.661 -30.359 1.00 90.62 281 LYS A CA 1
ATOM 1990 C C . LYS A 1 281 ? 26.322 2.712 -30.710 1.00 90.62 281 LYS A C 1
ATOM 1992 O O . LYS A 1 281 ? 25.518 2.381 -29.840 1.00 90.62 281 LYS A O 1
ATOM 1997 N N . CYS A 1 282 ? 26.284 2.264 -31.956 1.00 88.25 282 CYS A N 1
ATOM 1998 C CA . CYS A 1 282 ? 25.134 1.568 -32.516 1.00 88.25 282 CYS A CA 1
ATOM 1999 C C . CYS A 1 282 ? 25.489 0.130 -32.904 1.00 88.25 282 CYS A C 1
ATOM 2001 O O . CYS A 1 282 ? 26.459 -0.112 -33.627 1.00 88.25 282 CYS A O 1
ATOM 2003 N N . SER A 1 283 ? 24.679 -0.816 -32.431 1.00 88.75 283 SER A N 1
ATOM 2004 C CA . SER A 1 283 ? 24.702 -2.216 -32.878 1.00 88.75 283 SER A CA 1
ATOM 2005 C C . SER A 1 283 ? 24.116 -2.340 -34.299 1.00 88.75 283 SER A C 1
ATOM 2007 O O . SER A 1 283 ? 23.626 -1.340 -34.821 1.00 88.75 283 SER A O 1
ATOM 2009 N N . PRO A 1 284 ? 24.165 -3.517 -34.952 1.00 84.44 284 PRO A N 1
ATOM 2010 C CA . PRO A 1 284 ? 23.633 -3.691 -36.305 1.00 84.44 284 PRO A CA 1
ATOM 2011 C C . PRO A 1 284 ? 22.187 -3.222 -36.482 1.00 84.44 284 PRO A C 1
ATOM 2013 O O . PRO A 1 284 ? 21.407 -3.187 -35.527 1.00 84.44 284 PRO A O 1
ATOM 2016 N N . ASP A 1 285 ? 21.840 -2.890 -37.723 1.00 88.19 285 ASP A N 1
ATOM 2017 C CA . ASP A 1 285 ? 20.491 -2.500 -38.154 1.00 88.19 285 ASP A CA 1
ATOM 2018 C C . ASP A 1 285 ? 19.954 -1.194 -37.531 1.00 88.19 285 ASP A C 1
ATOM 2020 O O . ASP A 1 285 ? 18.754 -0.921 -37.562 1.00 88.19 285 ASP A O 1
ATOM 2024 N N . CYS A 1 286 ? 20.829 -0.337 -36.993 1.00 87.75 286 CYS A N 1
ATOM 2025 C CA . CYS A 1 286 ? 20.428 0.980 -36.493 1.00 87.75 286 CYS A CA 1
ATOM 2026 C C . CYS A 1 286 ? 20.296 2.025 -37.606 1.00 87.75 286 CYS A C 1
ATOM 2028 O O . CYS A 1 286 ? 20.990 2.002 -38.624 1.00 87.75 286 CYS A O 1
ATOM 2030 N N . HIS A 1 287 ? 19.454 3.019 -37.357 1.00 89.25 287 HIS A N 1
ATOM 2031 C CA . HIS A 1 287 ? 19.389 4.268 -38.100 1.00 89.25 287 HIS A CA 1
ATOM 2032 C C . HIS A 1 287 ? 20.211 5.331 -37.362 1.00 89.25 287 HIS A C 1
ATOM 2034 O O . HIS A 1 287 ? 19.757 5.863 -36.352 1.00 89.25 287 HIS A O 1
ATOM 2040 N N . CYS A 1 288 ? 21.412 5.629 -37.857 1.00 86.81 288 CYS A N 1
ATOM 2041 C CA . CYS A 1 288 ? 22.370 6.524 -37.214 1.00 86.81 288 CYS A CA 1
ATOM 2042 C C . CYS A 1 288 ? 22.355 7.929 -37.849 1.00 86.81 288 CYS A C 1
ATOM 2044 O O . CYS A 1 288 ? 22.453 8.055 -39.068 1.00 86.81 288 CYS A O 1
ATOM 2046 N N . GLY A 1 289 ? 22.282 8.978 -37.033 1.00 83.94 289 GLY A N 1
ATOM 2047 C CA . GLY A 1 289 ? 22.510 10.375 -37.409 1.00 83.94 289 GLY A CA 1
ATOM 2048 C C . GLY A 1 289 ? 23.983 10.783 -37.289 1.00 83.94 289 GLY A C 1
ATOM 2049 O O . GLY A 1 289 ? 24.869 9.937 -37.300 1.00 83.94 289 GLY A O 1
ATOM 2050 N N . GLU A 1 290 ? 24.253 12.081 -37.192 1.00 82.88 290 GLU A N 1
ATOM 2051 C CA . GLU A 1 290 ? 25.601 12.662 -37.245 1.00 82.88 290 GLU A CA 1
ATOM 2052 C C . GLU A 1 290 ? 26.572 12.108 -36.181 1.00 82.88 290 GLU A C 1
ATOM 2054 O O . GLU A 1 290 ? 26.201 11.904 -35.025 1.00 82.88 290 GLU A O 1
ATOM 2059 N N . GLY A 1 291 ? 27.833 11.856 -36.550 1.00 81.69 291 GLY A N 1
ATOM 2060 C CA . GLY A 1 291 ? 28.899 11.519 -35.589 1.00 81.69 291 GLY A CA 1
ATOM 2061 C C . GLY A 1 291 ? 28.780 10.145 -34.911 1.00 81.69 291 GLY A C 1
ATOM 2062 O O . GLY A 1 291 ? 29.519 9.839 -33.975 1.00 81.69 291 GLY A O 1
ATOM 2063 N N . CYS A 1 292 ? 27.851 9.290 -35.343 1.00 86.44 292 CYS A N 1
ATOM 2064 C CA . CYS A 1 292 ? 27.645 7.982 -34.722 1.00 86.44 292 CYS A CA 1
ATOM 2065 C C . CYS A 1 292 ? 28.741 6.968 -35.101 1.00 86.44 292 CYS A C 1
ATOM 2067 O O . CYS A 1 292 ? 29.233 6.940 -36.229 1.00 86.44 292 CYS A O 1
ATOM 2069 N N . ASN A 1 293 ? 29.070 6.073 -34.167 1.00 87.94 293 ASN A N 1
ATOM 2070 C CA . ASN A 1 293 ? 29.915 4.901 -34.398 1.00 87.94 293 ASN A CA 1
ATOM 2071 C C . ASN A 1 293 ? 29.020 3.672 -34.583 1.00 87.94 293 ASN A C 1
ATOM 2073 O O . ASN A 1 293 ? 28.383 3.232 -33.622 1.00 87.94 293 ASN A O 1
ATOM 2077 N N . CYS A 1 294 ? 28.959 3.123 -35.792 1.00 85.06 294 CYS A N 1
ATOM 2078 C CA . CYS A 1 294 ? 27.976 2.102 -36.158 1.00 85.06 294 CYS A CA 1
ATOM 2079 C C . CYS A 1 294 ? 28.657 0.789 -36.581 1.00 85.06 294 CYS A C 1
ATOM 2081 O O . CYS A 1 294 ? 29.737 0.801 -37.170 1.00 85.06 294 CYS A O 1
ATOM 2083 N N . ASN A 1 295 ? 28.038 -0.347 -36.263 1.00 84.50 295 ASN A N 1
ATOM 2084 C CA . ASN A 1 295 ? 28.457 -1.658 -36.767 1.00 84.50 295 ASN A CA 1
ATOM 2085 C C . ASN A 1 295 ? 27.853 -1.939 -38.157 1.00 84.50 295 ASN A C 1
ATOM 2087 O O . ASN A 1 295 ? 27.046 -1.157 -38.671 1.00 84.50 295 ASN A O 1
ATOM 2091 N N . GLU A 1 296 ? 28.238 -3.067 -38.759 1.00 78.12 296 GLU A N 1
ATOM 2092 C CA . GLU A 1 296 ? 27.683 -3.548 -40.028 1.00 78.12 296 GLU A CA 1
ATOM 2093 C C . GLU A 1 296 ? 26.140 -3.580 -40.004 1.00 78.12 296 GLU A C 1
ATOM 2095 O O . GLU A 1 296 ? 25.525 -3.918 -38.994 1.00 78.12 296 GLU A O 1
ATOM 2100 N N . GLY A 1 297 ? 25.507 -3.203 -41.119 1.00 78.44 297 GLY A N 1
ATOM 2101 C CA . GLY A 1 297 ? 24.044 -3.195 -41.272 1.00 78.44 297 GLY A CA 1
ATOM 2102 C C . GLY A 1 297 ? 23.351 -1.875 -40.910 1.00 78.44 297 GLY A C 1
ATOM 2103 O O . GLY A 1 297 ? 22.163 -1.715 -41.185 1.00 78.44 297 GLY A O 1
ATOM 2104 N N . CYS A 1 298 ? 24.063 -0.892 -40.354 1.00 82.50 298 CYS A N 1
ATOM 2105 C CA . CYS A 1 298 ? 23.467 0.402 -40.014 1.00 82.50 298 CYS A CA 1
ATOM 2106 C C . CYS A 1 298 ? 23.223 1.311 -41.229 1.00 82.50 298 CYS A C 1
ATOM 2108 O O . CYS A 1 298 ? 24.036 1.418 -42.149 1.00 82.50 298 CYS A O 1
ATOM 2110 N N . LYS A 1 299 ? 22.119 2.059 -41.183 1.00 83.75 299 LYS A N 1
ATOM 2111 C CA . LYS A 1 299 ? 21.830 3.174 -42.093 1.00 83.75 299 LYS A CA 1
ATOM 2112 C C . LYS A 1 299 ? 22.414 4.451 -41.496 1.00 83.75 299 LYS A C 1
ATOM 2114 O O . LYS A 1 299 ? 21.803 5.059 -40.621 1.00 83.75 299 LYS A O 1
ATOM 2119 N N . CYS A 1 300 ? 23.607 4.811 -41.960 1.00 81.75 300 CYS A N 1
ATOM 2120 C CA . CYS A 1 300 ? 24.418 5.906 -41.434 1.00 81.75 300 CYS A CA 1
ATOM 2121 C C . CYS A 1 300 ? 24.124 7.258 -42.139 1.00 81.75 300 CYS A C 1
ATOM 2123 O O . CYS A 1 300 ? 24.051 7.317 -43.369 1.00 81.75 300 CYS A O 1
ATOM 2125 N N . GLY A 1 301 ? 23.961 8.336 -41.363 1.00 73.94 301 GLY A N 1
ATOM 2126 C CA . GLY A 1 301 ? 23.896 9.731 -41.814 1.00 73.94 301 GLY A CA 1
ATOM 2127 C C . GLY A 1 301 ? 25.282 10.344 -42.053 1.00 73.94 301 GLY A C 1
ATOM 2128 O O . GLY A 1 301 ? 26.278 9.628 -42.159 1.00 73.94 301 GLY A O 1
ATOM 2129 N N . ALA A 1 302 ? 25.359 11.674 -42.156 1.00 71.31 302 ALA A N 1
ATOM 2130 C CA . ALA A 1 302 ? 26.632 12.379 -42.340 1.00 71.31 302 ALA A CA 1
ATOM 2131 C C . ALA A 1 302 ? 27.618 12.081 -41.192 1.00 71.31 302 ALA A C 1
ATOM 2133 O O . ALA A 1 302 ? 27.201 11.866 -40.059 1.00 71.31 302 ALA A O 1
ATOM 2134 N N . ASP A 1 303 ? 28.916 12.044 -41.495 1.00 76.88 303 ASP A N 1
ATOM 2135 C CA . ASP A 1 303 ? 30.000 11.931 -40.506 1.00 76.88 303 ASP A CA 1
ATOM 2136 C C . ASP A 1 303 ? 29.904 10.732 -39.535 1.00 76.88 303 ASP A C 1
ATOM 2138 O O . ASP A 1 303 ? 30.439 10.762 -38.429 1.00 76.88 303 ASP A O 1
ATOM 2142 N N . CYS A 1 304 ? 29.244 9.644 -39.945 1.00 77.19 304 CYS A N 1
ATOM 2143 C CA . CYS A 1 304 ? 29.254 8.380 -39.207 1.00 77.19 304 CYS A CA 1
ATOM 2144 C C . CYS A 1 304 ? 30.536 7.574 -39.454 1.00 77.19 304 CYS A C 1
ATOM 2146 O O . CYS A 1 304 ? 30.985 7.411 -40.592 1.00 77.19 304 CYS A O 1
ATOM 2148 N N . HIS A 1 305 ? 31.052 6.952 -38.397 1.00 79.62 305 HIS A N 1
ATOM 2149 C CA . HIS A 1 305 ? 32.131 5.971 -38.461 1.00 79.62 305 HIS A CA 1
ATOM 2150 C C . HIS A 1 305 ? 31.548 4.558 -38.404 1.00 79.62 305 HIS A C 1
ATOM 2152 O O . HIS A 1 305 ? 31.251 4.041 -37.326 1.00 79.62 305 HIS A O 1
ATOM 2158 N N . CYS A 1 306 ? 31.355 3.934 -39.568 1.00 73.75 306 CYS A N 1
ATOM 2159 C CA . CYS A 1 306 ? 30.778 2.593 -39.654 1.00 73.75 306 CYS A CA 1
ATOM 2160 C C . CYS A 1 306 ? 31.933 1.566 -39.778 1.00 73.75 306 CYS A C 1
ATOM 2162 O O . CYS A 1 306 ? 32.684 1.587 -40.755 1.00 73.75 306 CYS A O 1
ATOM 2164 N N . ASN A 1 307 ? 32.133 0.734 -38.746 1.00 68.75 307 ASN A N 1
ATOM 2165 C CA . ASN A 1 307 ? 33.140 -0.333 -38.740 1.00 68.75 307 ASN A CA 1
ATOM 2166 C C . ASN A 1 307 ? 32.576 -1.550 -39.488 1.00 68.75 307 ASN A C 1
ATOM 2168 O O . ASN A 1 307 ? 31.573 -2.118 -39.054 1.00 68.75 307 ASN A O 1
ATOM 2172 N N . ASN A 1 308 ? 33.233 -1.921 -40.590 1.00 57.78 308 ASN A N 1
ATOM 2173 C CA . ASN A 1 308 ? 33.045 -3.203 -41.280 1.00 57.78 308 ASN A CA 1
ATOM 2174 C C . ASN A 1 308 ? 33.800 -4.322 -40.560 1.00 57.78 308 ASN A C 1
ATOM 2176 O O . ASN A 1 308 ? 34.960 -4.071 -40.155 1.00 57.78 308 ASN A O 1
#